Protein AF-0000000066112191 (afdb_homodimer)

Nearest PDB structures (foldseek):
  1ogc-assembly1_A  TM=9.457E-01  e=6.576E-18  Bacillus subtilis
  3e7n-assembly1_B  TM=9.451E-01  e=4.097E-17  Salmonella enterica subsp. enterica serovar Typhimurium
  3p12-assembly1_A  TM=9.280E-01  e=5.418E-14  Staphylococcus aureus subsp. aureus NCTC 8325
  2wcv-assembly1_B  TM=8.682E-01  e=1.649E-09  Escherichia coli
  2wcv-assembly1_A-2  TM=8.482E-01  e=1.760E-09  Escherichia coli

InterPro domains:
  IPR007721 D-ribose pyranase RbsD/L-fucose mutarotase FucU [PF05025] (1-134)
  IPR023064 D-ribose pyranase [MF_01661] (1-135)
  IPR023064 D-ribose pyranase [NF008761] (1-135)
  IPR023064 D-ribose pyranase [PTHR37831] (1-135)
  IPR023750 RbsD-like superfamily [G3DSA:3.40.1650.10] (8-132)
  IPR023750 RbsD-like superfamily [SSF102546] (1-135)

Structure (mmCIF, N/CA/C/O backbone):
data_AF-0000000066112191-model_v1
#
loop_
_entity.id
_entity.type
_entity.pdbx_description
1 polymer 'D-ribose pyranase'
#
loop_
_atom_site.group_PDB
_atom_site.id
_atom_site.type_symbol
_atom_site.label_atom_id
_atom_site.label_alt_id
_atom_site.label_comp_id
_atom_site.label_asym_id
_atom_site.label_entity_id
_atom_site.label_seq_id
_atom_site.pdbx_PDB_ins_code
_atom_site.Cartn_x
_atom_site.Cartn_y
_atom_site.Cartn_z
_atom_site.occupancy
_atom_site.B_iso_or_equiv
_atom_site.auth_seq_id
_atom_site.auth_comp_id
_atom_site.auth_asym_id
_atom_site.auth_atom_id
_atom_site.pdbx_PDB_model_num
ATOM 1 N N . MET A 1 1 ? -17.688 5.363 -1.268 1 89.44 1 MET A N 1
ATOM 2 C CA . MET A 1 1 ? -16.656 4.477 -0.739 1 89.44 1 MET A CA 1
ATOM 3 C C . MET A 1 1 ? -17.141 3.033 -0.693 1 89.44 1 MET A C 1
ATOM 5 O O . MET A 1 1 ? -18.312 2.779 -0.375 1 89.44 1 MET A O 1
ATOM 9 N N . LYS A 1 2 ? -16.25 2.201 -0.998 1 92.31 2 LYS A N 1
ATOM 10 C CA . LYS A 1 2 ? -16.562 0.778 -0.902 1 92.31 2 LYS A CA 1
ATOM 11 C C . LYS A 1 2 ? -16.859 0.376 0.541 1 92.31 2 LYS A C 1
ATOM 13 O O . LYS A 1 2 ? -16.141 0.79 1.462 1 92.31 2 LYS A O 1
ATOM 18 N N . LYS A 1 3 ? -17.844 -0.553 0.712 1 92.5 3 LYS A N 1
ATOM 19 C CA . LYS A 1 3 ? -18.234 -1.002 2.045 1 92.5 3 LYS A CA 1
ATOM 20 C C . LYS A 1 3 ? -17.438 -2.23 2.469 1 92.5 3 LYS A C 1
ATOM 22 O O . LYS A 1 3 ? -17.203 -2.447 3.66 1 92.5 3 LYS A O 1
ATOM 27 N N . VAL A 1 4 ? -17.125 -3.072 1.506 1 92.19 4 VAL A N 1
ATOM 28 C CA . VAL A 1 4 ? -16.453 -4.336 1.804 1 92.19 4 VAL A CA 1
ATOM 29 C C . VAL A 1 4 ? -15.539 -4.719 0.647 1 92.19 4 VAL A C 1
ATOM 31 O O . VAL A 1 4 ? -15.547 -4.07 -0.404 1 92.19 4 VAL A O 1
ATOM 34 N N . GLY A 1 5 ? -14.727 -5.766 0.878 1 96.38 5 GLY A N 1
ATOM 35 C CA . GLY A 1 5 ? -13.883 -6.289 -0.184 1 96.38 5 GLY A CA 1
ATOM 36 C C . GLY A 1 5 ? -12.539 -5.598 -0.272 1 96.38 5 GLY A C 1
ATOM 37 O O . GLY A 1 5 ? -11.922 -5.293 0.752 1 96.38 5 GLY A O 1
ATOM 38 N N . 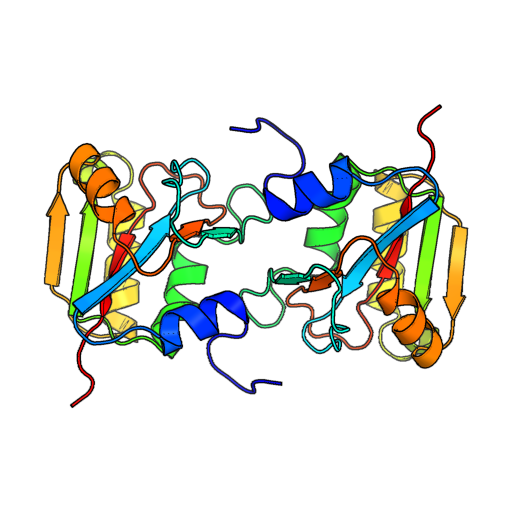ILE A 1 6 ? -12.102 -5.52 -1.48 1 98.31 6 ILE A N 1
ATOM 39 C CA . ILE A 1 6 ? -10.789 -4.918 -1.726 1 98.31 6 ILE A CA 1
ATOM 40 C C . ILE A 1 6 ? -10.906 -3.396 -1.698 1 98.31 6 ILE A C 1
ATOM 42 O O . ILE A 1 6 ? -11.531 -2.801 -2.578 1 98.31 6 ILE A O 1
ATOM 46 N N . LEU A 1 7 ? -10.219 -2.732 -0.76 1 98.25 7 LEU A N 1
ATOM 47 C CA . LEU A 1 7 ? -10.383 -1.302 -0.532 1 98.25 7 LEU A CA 1
ATOM 48 C C . LEU A 1 7 ? -9.359 -0.502 -1.328 1 98.25 7 LEU A C 1
ATOM 50 O O . LEU A 1 7 ? -9.555 0.689 -1.581 1 98.25 7 LEU A O 1
ATOM 54 N N . ASN A 1 8 ? -8.242 -1.144 -1.679 1 98.44 8 ASN A N 1
ATOM 55 C CA . ASN A 1 8 ? -7.277 -0.48 -2.545 1 98.44 8 ASN A CA 1
ATOM 56 C C . ASN A 1 8 ? -7.832 -0.268 -3.949 1 98.44 8 ASN A C 1
ATOM 58 O O . ASN A 1 8 ? -8.203 -1.229 -4.625 1 98.44 8 ASN A O 1
ATOM 62 N N . SER A 1 9 ? -7.871 0.955 -4.332 1 97.75 9 SER A N 1
ATOM 63 C CA . SER A 1 9 ? -8.57 1.285 -5.566 1 97.75 9 SER A CA 1
ATOM 64 C C . SER A 1 9 ? -7.887 0.666 -6.777 1 97.75 9 SER A C 1
ATOM 66 O O . SER A 1 9 ? -8.555 0.206 -7.707 1 97.75 9 SER A O 1
ATOM 68 N N . GLU A 1 10 ? -6.566 0.627 -6.828 1 98.19 10 GLU A N 1
ATOM 69 C CA . GLU A 1 10 ? -5.84 0.065 -7.961 1 98.19 10 GLU A CA 1
ATOM 70 C C . GLU A 1 10 ? -5.992 -1.453 -8.016 1 98.19 10 GLU A C 1
ATOM 72 O O . GLU A 1 10 ? -6.227 -2.02 -9.086 1 98.19 10 GLU A O 1
ATOM 77 N N . ILE A 1 11 ? -5.895 -2.082 -6.898 1 98.69 11 ILE A N 1
ATOM 78 C CA . ILE A 1 11 ? -6.031 -3.533 -6.836 1 98.69 11 ILE A CA 1
ATOM 79 C C . ILE A 1 11 ? -7.457 -3.934 -7.195 1 98.69 11 ILE A C 1
ATOM 81 O O . ILE A 1 11 ? -7.672 -4.898 -7.934 1 98.69 11 ILE A O 1
ATOM 85 N N . SER A 1 12 ? -8.414 -3.221 -6.656 1 98.5 12 SER A N 1
ATOM 86 C CA . SER A 1 12 ? -9.812 -3.477 -6.973 1 98.5 12 SER A CA 1
ATOM 87 C C . SER A 1 12 ? -10.055 -3.443 -8.477 1 98.5 12 SER A C 1
ATOM 89 O O . SER A 1 12 ? -10.766 -4.301 -9.016 1 98.5 12 SER A O 1
ATOM 91 N N . LYS A 1 13 ? -9.484 -2.447 -9.141 1 98.25 13 LYS A N 1
ATOM 92 C CA . LYS A 1 13 ? -9.641 -2.311 -10.586 1 98.25 13 LYS A CA 1
ATOM 93 C C . LYS A 1 13 ? -9.008 -3.49 -11.32 1 98.25 13 LYS A C 1
ATOM 95 O O . LYS A 1 13 ? -9.609 -4.043 -12.25 1 98.25 13 LYS A O 1
ATOM 100 N N . ILE A 1 14 ? -7.777 -3.891 -10.93 1 98.56 14 ILE A N 1
ATOM 101 C CA . ILE A 1 14 ? -7.098 -5.016 -11.562 1 98.56 14 ILE A CA 1
ATOM 102 C C . ILE A 1 14 ? -7.957 -6.273 -11.445 1 98.56 14 ILE A C 1
ATOM 104 O O . ILE A 1 14 ? -8.188 -6.965 -12.445 1 98.56 14 ILE A O 1
ATOM 108 N N . VAL A 1 15 ? -8.453 -6.516 -10.234 1 98.5 15 VAL A N 1
ATOM 109 C CA . VAL A 1 15 ? -9.227 -7.723 -9.969 1 98.5 15 VAL A CA 1
ATOM 110 C C . VAL A 1 15 ? -10.523 -7.684 -10.773 1 98.5 15 VAL A C 1
ATOM 112 O O . VAL A 1 15 ? -10.938 -8.695 -11.344 1 98.5 15 VAL A O 1
ATOM 115 N N . ALA A 1 16 ? -11.141 -6.496 -10.82 1 97.62 16 ALA A N 1
ATOM 116 C CA . ALA A 1 16 ? -12.375 -6.328 -11.578 1 97.62 16 ALA A CA 1
ATOM 117 C C . ALA A 1 16 ? -12.148 -6.598 -13.07 1 97.62 16 ALA A C 1
ATOM 119 O O . ALA A 1 16 ? -13.055 -7.055 -13.766 1 97.62 16 ALA A O 1
ATOM 120 N N . ASP A 1 17 ? -11 -6.352 -13.562 1 97.75 17 ASP A N 1
ATOM 121 C CA . ASP A 1 17 ? -10.672 -6.5 -14.977 1 97.75 17 ASP A CA 1
ATOM 122 C C . ASP A 1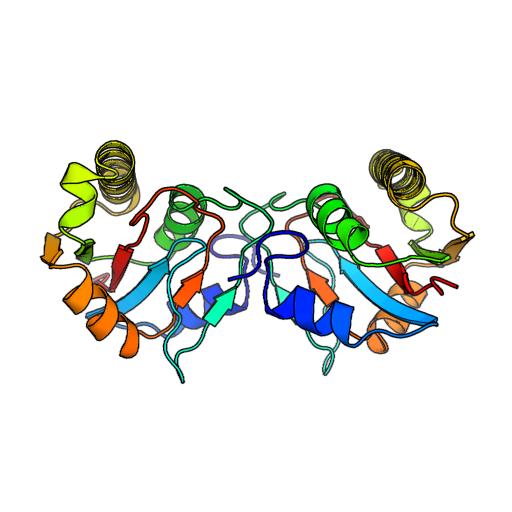 17 ? -10.289 -7.941 -15.297 1 97.75 17 ASP A C 1
ATOM 124 O O . ASP A 1 17 ? -10.125 -8.297 -16.469 1 97.75 17 ASP A O 1
ATOM 128 N N . MET A 1 18 ? -10.031 -8.727 -14.32 1 97.75 18 MET A N 1
ATOM 129 C CA . MET A 1 18 ? -9.609 -10.109 -14.547 1 97.75 18 MET A CA 1
ATOM 130 C C . MET A 1 18 ? -10.789 -10.977 -14.977 1 97.75 18 MET A C 1
ATOM 132 O O . MET A 1 18 ? -11.883 -10.859 -14.414 1 97.75 18 MET A O 1
ATOM 136 N N . GLY A 1 19 ? -10.508 -11.734 -15.953 1 96.81 19 GLY A N 1
ATOM 137 C CA . GLY A 1 19 ? -11.398 -12.828 -16.328 1 96.81 19 GLY A CA 1
ATOM 138 C C . GLY A 1 19 ? -10.789 -14.195 -16.094 1 96.81 19 GLY A C 1
ATOM 139 O O . GLY A 1 19 ? -9.695 -14.305 -15.531 1 96.81 19 GLY A O 1
ATOM 140 N N . HIS A 1 20 ? -11.516 -15.18 -16.562 1 97.69 20 HIS A N 1
ATOM 141 C CA . HIS A 1 20 ? -11.047 -16.562 -16.453 1 97.69 20 HIS A CA 1
ATOM 142 C C . HIS A 1 20 ? -9.68 -16.734 -17.094 1 97.69 20 HIS A C 1
ATOM 144 O O . HIS A 1 20 ? -9.453 -16.266 -18.219 1 97.69 20 HIS A O 1
ATOM 150 N N . MET A 1 21 ? -8.75 -17.172 -16.344 1 98 21 MET A N 1
ATOM 151 C CA . MET A 1 21 ? -7.406 -17.562 -16.781 1 98 21 MET A CA 1
ATOM 152 C C . MET A 1 21 ? -6.465 -16.359 -16.766 1 98 21 MET A C 1
ATOM 154 O O . MET A 1 21 ? -5.258 -16.516 -16.953 1 98 21 MET A O 1
ATOM 158 N N . ASP A 1 22 ? -7.004 -15.133 -16.562 1 98.56 22 ASP A N 1
ATOM 159 C CA . ASP A 1 22 ? -6.094 -14.023 -16.328 1 98.56 22 ASP A CA 1
ATOM 160 C C . ASP A 1 22 ? -5.262 -14.242 -15.062 1 98.56 22 ASP A C 1
ATOM 162 O O . ASP A 1 22 ? -5.637 -15.039 -14.203 1 98.56 22 ASP A O 1
ATOM 166 N N . THR A 1 23 ? -4.105 -13.539 -15 1 98.88 23 THR A N 1
ATOM 167 C CA . THR A 1 23 ? -3.189 -13.812 -13.898 1 98.88 23 THR A CA 1
ATOM 168 C C . THR A 1 23 ? -2.795 -12.523 -13.188 1 98.88 23 THR A C 1
ATOM 170 O O . THR A 1 23 ? -2.783 -11.453 -13.797 1 98.88 23 THR A O 1
ATOM 173 N N . LEU A 1 24 ? -2.555 -12.633 -11.922 1 98.94 24 LEU A N 1
ATOM 174 C CA . LEU A 1 24 ? -2.105 -11.57 -11.031 1 98.94 24 LEU A CA 1
ATOM 175 C C . LEU A 1 24 ? -0.937 -12.039 -10.172 1 98.94 24 LEU A C 1
ATOM 177 O O . LEU A 1 24 ? -1.023 -13.078 -9.516 1 98.94 24 LEU A O 1
ATOM 181 N N . ALA A 1 25 ? 0.117 -11.32 -10.156 1 98.94 25 ALA A N 1
ATOM 182 C CA . ALA A 1 25 ? 1.275 -11.695 -9.352 1 98.94 25 ALA A CA 1
ATOM 183 C C . ALA A 1 25 ? 1.328 -10.891 -8.055 1 98.94 25 ALA A C 1
ATOM 185 O O . ALA A 1 25 ? 1.098 -9.68 -8.062 1 98.94 25 ALA A O 1
ATOM 186 N N . VAL A 1 26 ? 1.546 -11.547 -6.949 1 98.94 26 VAL A N 1
ATOM 187 C CA . VAL A 1 26 ? 1.871 -10.953 -5.656 1 98.94 26 VAL A CA 1
ATOM 188 C C . VAL A 1 26 ? 3.299 -11.32 -5.262 1 98.94 26 VAL A C 1
ATOM 190 O O . VAL A 1 26 ? 3.629 -12.5 -5.145 1 98.94 26 VAL A O 1
ATOM 193 N N . VAL A 1 27 ? 4.086 -10.281 -5.047 1 98.88 27 VAL A N 1
ATOM 194 C CA . VAL A 1 27 ? 5.512 -10.602 -4.988 1 98.88 27 VAL A CA 1
ATOM 195 C C . VAL A 1 27 ? 6.141 -9.914 -3.779 1 98.88 27 VAL A C 1
ATOM 197 O O . VAL A 1 27 ? 5.57 -8.977 -3.221 1 98.88 27 VAL A O 1
ATOM 200 N N . ASP A 1 28 ? 7.293 -10.422 -3.455 1 98.44 28 ASP A N 1
ATOM 201 C CA . ASP A 1 28 ? 8.016 -9.906 -2.297 1 98.44 28 ASP A CA 1
ATOM 202 C C . ASP A 1 28 ? 8.727 -8.602 -2.631 1 98.44 28 ASP A C 1
ATOM 204 O O . ASP A 1 28 ? 8.672 -8.133 -3.77 1 98.44 28 ASP A O 1
ATOM 208 N N . LEU A 1 29 ? 9.336 -8.062 -1.65 1 97.88 29 LEU A N 1
ATOM 209 C CA . LEU A 1 29 ? 9.945 -6.742 -1.666 1 97.88 29 LEU A CA 1
ATOM 210 C C . LEU A 1 29 ? 11.031 -6.656 -2.732 1 97.88 29 LEU A C 1
ATOM 212 O O . LEU A 1 29 ? 11.211 -5.609 -3.359 1 97.88 29 LEU A O 1
ATOM 216 N N . GLY A 1 30 ? 11.695 -7.688 -3.01 1 97.19 30 GLY A N 1
ATOM 217 C CA . GLY A 1 30 ? 12.875 -7.652 -3.855 1 97.19 30 GLY A CA 1
ATOM 218 C C . GLY A 1 30 ? 12.609 -8.141 -5.27 1 97.19 30 GLY A C 1
ATOM 219 O O . GLY A 1 30 ? 13.516 -8.156 -6.105 1 97.19 30 GLY A O 1
ATOM 220 N N . PHE A 1 31 ? 11.453 -8.516 -5.609 1 98.38 31 PHE A N 1
ATOM 221 C CA . PHE A 1 31 ? 11.141 -9.102 -6.91 1 98.38 31 PHE A CA 1
ATOM 222 C C . PHE A 1 31 ? 11.289 -8.062 -8.016 1 98.38 31 PHE A C 1
ATOM 224 O O . PHE A 1 31 ? 10.781 -6.949 -7.902 1 98.38 31 PHE A O 1
ATOM 231 N N . PRO A 1 32 ? 11.977 -8.398 -9.078 1 97.88 32 PRO A N 1
ATOM 232 C CA . PRO A 1 32 ? 12.07 -7.461 -10.203 1 97.88 32 PRO A CA 1
ATOM 233 C C . PRO A 1 32 ? 10.734 -7.277 -10.93 1 97.88 32 PRO A C 1
ATOM 235 O O . PRO A 1 32 ? 10.102 -8.258 -11.32 1 97.88 32 PRO A O 1
ATOM 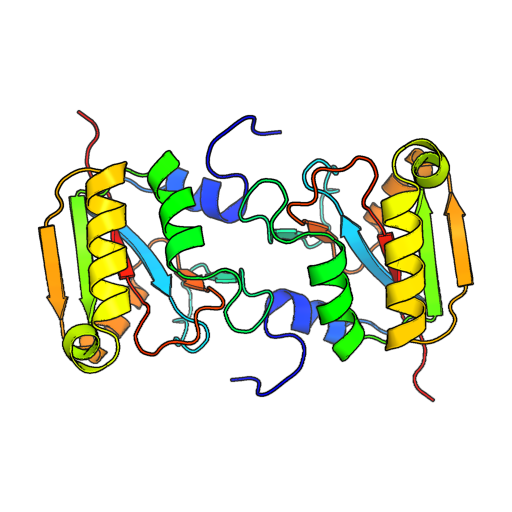238 N N . ILE A 1 33 ? 10.336 -6.059 -11.133 1 98.31 33 ILE A N 1
ATOM 239 C CA . ILE A 1 33 ? 9.086 -5.754 -11.82 1 98.31 33 ILE A CA 1
ATOM 240 C C . ILE A 1 33 ? 9.352 -5.578 -13.312 1 98.31 33 ILE A C 1
ATOM 242 O O . ILE A 1 33 ? 10.117 -4.699 -13.719 1 98.31 33 ILE A O 1
ATOM 246 N N . PRO A 1 34 ? 8.711 -6.398 -14.07 1 97.94 34 PRO A N 1
ATOM 247 C CA . PRO A 1 34 ? 8.93 -6.258 -15.508 1 97.94 34 PRO A CA 1
ATOM 248 C C . PRO A 1 34 ? 8.422 -4.922 -16.047 1 97.94 34 PRO A C 1
ATOM 250 O O . PRO A 1 34 ? 7.449 -4.367 -15.531 1 97.94 34 PRO A O 1
ATOM 253 N N . GLN A 1 35 ? 9.031 -4.48 -17.141 1 96.62 35 GLN A N 1
ATOM 254 C CA . GLN A 1 35 ? 8.609 -3.244 -17.781 1 96.62 35 GLN A CA 1
ATOM 255 C C . GLN A 1 35 ? 7.227 -3.4 -18.422 1 96.62 35 GLN A C 1
ATOM 257 O O . GLN A 1 35 ? 6.934 -4.43 -19.031 1 96.62 35 GLN A O 1
ATOM 262 N N . GLY A 1 36 ? 6.449 -2.424 -18.25 1 96.75 36 GLY A N 1
ATOM 263 C CA . GLY A 1 36 ? 5.184 -2.385 -18.969 1 96.75 36 GLY A CA 1
ATOM 264 C C . GLY A 1 36 ? 4.039 -3.01 -18.188 1 96.75 36 GLY A C 1
ATOM 265 O O . GLY A 1 36 ? 2.873 -2.848 -18.562 1 96.75 36 GLY A O 1
ATOM 266 N N . VAL A 1 37 ? 4.367 -3.748 -17.172 1 97.56 37 VAL A N 1
ATOM 267 C CA . VAL A 1 37 ? 3.324 -4.375 -16.359 1 97.56 37 VAL A CA 1
ATOM 268 C C . VAL A 1 37 ? 2.861 -3.414 -15.273 1 97.56 37 VAL A C 1
ATOM 270 O O . VAL A 1 37 ? 3.682 -2.754 -14.633 1 97.56 37 VAL A O 1
ATOM 273 N N . LYS A 1 38 ? 1.547 -3.336 -15.125 1 97.94 38 LYS A N 1
ATOM 274 C CA . LYS A 1 38 ? 1.002 -2.48 -14.07 1 97.94 38 LYS A CA 1
ATOM 275 C C . LYS A 1 38 ? 1.479 -2.93 -12.695 1 97.94 38 LYS A C 1
ATOM 277 O O . LYS A 1 38 ? 1.314 -4.094 -12.328 1 97.94 38 LYS A O 1
ATOM 282 N N . LYS A 1 39 ? 2.043 -2.023 -11.984 1 98.69 39 LYS A N 1
ATOM 283 C CA . LYS A 1 39 ? 2.543 -2.303 -10.641 1 98.69 39 LYS A CA 1
ATOM 284 C C . LYS A 1 39 ? 1.725 -1.565 -9.586 1 98.69 39 LYS A C 1
ATOM 286 O O . LYS A 1 39 ? 1.468 -0.366 -9.711 1 98.69 39 LYS A O 1
ATOM 291 N N . VAL A 1 40 ? 1.247 -2.244 -8.633 1 98.81 40 VAL A N 1
ATOM 292 C CA . VAL A 1 40 ? 0.76 -1.653 -7.391 1 98.81 40 VAL A CA 1
ATOM 293 C C . VAL A 1 40 ? 1.791 -1.854 -6.285 1 98.81 40 VAL A C 1
ATOM 295 O O . VAL A 1 40 ? 2.027 -2.982 -5.844 1 98.81 40 VAL A O 1
ATOM 298 N N . ASP A 1 41 ? 2.432 -0.809 -5.871 1 98.75 41 ASP A N 1
ATOM 299 C CA . ASP A 1 41 ? 3.453 -0.862 -4.832 1 98.75 41 ASP A CA 1
ATOM 300 C C . ASP A 1 41 ? 2.844 -0.633 -3.451 1 98.75 41 ASP A C 1
ATOM 302 O O . ASP A 1 41 ? 2.504 0.498 -3.096 1 98.75 41 ASP A O 1
ATOM 306 N N . LEU A 1 42 ? 2.773 -1.698 -2.592 1 98.81 42 LEU A N 1
ATOM 307 C CA . LEU A 1 42 ? 2.109 -1.613 -1.296 1 98.81 42 LEU A CA 1
ATOM 308 C C . LEU A 1 42 ? 3.133 -1.508 -0.169 1 98.81 42 LEU A C 1
ATOM 310 O O . LEU A 1 42 ? 2.762 -1.376 1 1 98.81 42 LEU A O 1
ATOM 314 N N . VAL A 1 43 ? 4.332 -1.504 -0.491 1 98.44 43 VAL A N 1
ATOM 315 C CA . VAL A 1 43 ? 5.367 -1.632 0.532 1 98.44 43 VAL A CA 1
ATOM 316 C C . VAL A 1 43 ? 5.309 -0.434 1.477 1 98.44 43 VAL A C 1
ATOM 318 O O . VAL A 1 43 ? 5.367 0.716 1.034 1 98.44 43 VAL A O 1
ATOM 321 N N . VAL A 1 44 ? 5.105 -0.752 2.756 1 98 44 VAL A N 1
ATOM 322 C CA . VAL A 1 44 ? 5.238 0.256 3.803 1 98 44 VAL A CA 1
ATOM 323 C C . VAL A 1 44 ? 6.633 0.18 4.418 1 98 44 VAL A C 1
ATOM 325 O O . VAL A 1 44 ? 7.336 1.19 4.508 1 98 44 VAL A O 1
ATOM 328 N N . ASP A 1 45 ? 6.98 -0.957 4.812 1 97.44 45 ASP A N 1
ATOM 329 C CA . ASP A 1 45 ? 8.297 -1.295 5.348 1 97.44 45 ASP A CA 1
ATOM 330 C C . ASP A 1 45 ? 8.602 -2.779 5.16 1 97.44 45 ASP A C 1
ATOM 332 O O . ASP A 1 45 ? 7.793 -3.518 4.594 1 97.44 45 ASP A O 1
ATOM 336 N N . ARG A 1 46 ? 9.859 -3.158 5.625 1 97.19 46 ARG A N 1
ATOM 337 C CA . ARG A 1 46 ? 10.188 -4.582 5.59 1 97.19 46 ARG A CA 1
ATOM 338 C C . ARG A 1 46 ? 9.141 -5.402 6.34 1 97.19 46 ARG A C 1
ATOM 340 O O . ARG A 1 46 ? 8.805 -5.09 7.48 1 97.19 46 ARG A O 1
ATOM 347 N N . GLY A 1 47 ? 8.555 -6.328 5.586 1 97.5 47 GLY A N 1
ATOM 348 C CA . GLY A 1 47 ? 7.59 -7.234 6.188 1 97.5 47 GLY A CA 1
ATOM 349 C C . GLY A 1 47 ? 6.172 -6.699 6.168 1 97.5 47 GLY A C 1
ATOM 350 O O . GLY A 1 47 ? 5.23 -7.398 6.551 1 97.5 47 GLY A O 1
ATOM 351 N N . LYS A 1 48 ? 5.992 -5.438 5.582 1 98.06 48 LYS A N 1
ATOM 352 C CA . LYS A 1 48 ? 4.688 -4.797 5.711 1 98.06 48 LYS A CA 1
ATOM 353 C C . LYS A 1 48 ? 4.266 -4.141 4.402 1 98.06 48 LYS A C 1
ATOM 355 O O . LYS A 1 48 ? 4.934 -3.225 3.916 1 98.06 48 LYS A O 1
ATOM 360 N N . PRO A 1 49 ? 3.043 -4.574 4.031 1 98.56 49 PRO A N 1
ATOM 361 C CA . PRO A 1 49 ? 2.266 -5.766 4.375 1 98.56 49 PRO A CA 1
ATOM 362 C C . PRO A 1 49 ? 2.961 -7.062 3.957 1 98.56 49 PRO A C 1
ATOM 364 O O . PRO A 1 49 ? 3.814 -7.051 3.066 1 98.56 49 PRO A O 1
ATOM 367 N N . GLY A 1 50 ? 2.662 -8.047 4.594 1 98.25 50 GLY A N 1
ATOM 368 C CA . GLY A 1 50 ? 3.176 -9.352 4.207 1 98.25 50 GLY A CA 1
ATOM 369 C C . GLY A 1 50 ? 2.379 -10 3.088 1 98.25 50 GLY A C 1
ATOM 370 O O . GLY A 1 50 ? 1.335 -9.484 2.682 1 98.25 50 GLY A O 1
ATOM 371 N N . LEU A 1 51 ? 2.885 -11.094 2.613 1 98.75 51 LEU A N 1
ATOM 372 C CA . LEU A 1 51 ? 2.256 -11.812 1.51 1 98.75 51 LEU A CA 1
ATOM 373 C C . LEU A 1 51 ? 0.854 -12.273 1.892 1 98.75 51 LEU A C 1
ATOM 375 O O . LEU A 1 51 ? -0.102 -12.055 1.146 1 98.75 51 LEU A O 1
ATOM 379 N N . MET A 1 52 ? 0.7 -12.867 3.094 1 98.75 52 MET A N 1
ATOM 380 C CA . MET A 1 52 ? -0.563 -13.469 3.504 1 98.75 52 MET A CA 1
ATOM 381 C C . MET A 1 52 ? -1.652 -12.414 3.654 1 98.75 52 MET A C 1
ATOM 383 O O . MET A 1 52 ? -2.807 -12.648 3.295 1 98.75 52 MET A O 1
ATOM 387 N N . GLU A 1 53 ? -1.239 -11.266 4.18 1 98.25 53 GLU A N 1
ATOM 388 C CA . GLU A 1 53 ? -2.203 -10.18 4.348 1 98.25 53 GLU A CA 1
ATOM 389 C C . GLU A 1 53 ? -2.807 -9.766 3.01 1 98.25 53 GLU A C 1
ATOM 391 O O . GLU A 1 53 ? -4.02 -9.57 2.902 1 98.25 53 GLU A O 1
ATOM 396 N N . VAL A 1 54 ? -1.998 -9.664 2.016 1 98.81 54 VAL A N 1
ATOM 397 C CA . VAL A 1 54 ? -2.436 -9.211 0.699 1 98.81 54 VAL A CA 1
ATOM 398 C C . VAL A 1 54 ? -3.254 -10.305 0.023 1 98.81 54 VAL A C 1
ATOM 400 O O . VAL A 1 54 ? -4.289 -10.031 -0.585 1 98.81 54 VAL A O 1
ATOM 403 N N . ILE A 1 55 ? -2.84 -11.578 0.165 1 98.88 55 ILE A N 1
ATOM 404 C CA . ILE A 1 55 ? -3.574 -12.688 -0.423 1 98.88 55 ILE A CA 1
ATOM 405 C C . ILE A 1 55 ? -4.973 -12.766 0.186 1 98.88 55 ILE A C 1
ATOM 407 O O . ILE A 1 55 ? -5.957 -12.977 -0.526 1 98.88 55 ILE A O 1
ATOM 411 N N . GLU A 1 56 ? -5.035 -12.594 1.448 1 98.69 56 GLU A N 1
ATOM 412 C CA . GLU A 1 56 ? -6.324 -12.633 2.133 1 98.69 56 GLU A CA 1
ATOM 413 C C . GLU A 1 56 ? -7.293 -11.617 1.546 1 98.69 56 GLU A C 1
ATOM 415 O O . GLU A 1 56 ? -8.461 -11.93 1.293 1 98.69 56 GLU A O 1
ATOM 420 N N . ILE A 1 57 ? -6.82 -10.445 1.342 1 98.25 57 ILE A N 1
ATOM 421 C CA . ILE A 1 57 ? -7.668 -9.375 0.824 1 98.25 57 ILE A CA 1
ATOM 422 C C . ILE A 1 57 ? -8.117 -9.711 -0.596 1 98.25 57 ILE A C 1
ATOM 424 O O . ILE A 1 57 ? -9.273 -9.492 -0.958 1 98.25 57 ILE A O 1
ATOM 428 N N . LEU A 1 58 ? -7.23 -10.227 -1.394 1 98.81 58 LEU A N 1
ATOM 429 C CA . LEU A 1 58 ? -7.551 -10.57 -2.775 1 98.81 58 LEU A CA 1
ATOM 430 C C . LEU A 1 58 ? -8.633 -11.648 -2.832 1 98.81 58 LEU A C 1
ATOM 432 O O . LEU A 1 58 ? -9.555 -11.562 -3.648 1 98.81 58 LEU A O 1
ATOM 436 N N . LEU A 1 59 ? -8.531 -12.617 -1.946 1 98.56 59 LEU A N 1
ATOM 437 C CA . LEU A 1 59 ? -9.414 -13.781 -1.987 1 98.56 59 LEU A CA 1
ATOM 438 C C . LEU A 1 59 ? -10.82 -13.414 -1.518 1 98.56 59 LEU A C 1
ATOM 440 O O . LEU A 1 59 ? -11.75 -14.203 -1.677 1 98.56 59 LEU A O 1
ATOM 444 N N . ARG A 1 60 ? -10.984 -12.266 -0.986 1 97.75 60 ARG A N 1
ATOM 445 C CA . ARG A 1 60 ? -12.32 -11.789 -0.648 1 97.75 60 ARG A CA 1
ATOM 446 C C . ARG A 1 60 ? -13.172 -11.609 -1.902 1 97.75 60 ARG A C 1
ATOM 448 O O . ARG A 1 60 ? -14.398 -11.703 -1.845 1 97.75 60 ARG A O 1
ATOM 455 N N . GLU A 1 61 ? -12.469 -11.312 -3.047 1 97.94 61 GLU A N 1
ATOM 456 C CA . GLU A 1 61 ? -13.25 -10.969 -4.234 1 97.94 61 GLU A CA 1
ATOM 457 C C . GLU A 1 61 ? -12.789 -11.773 -5.445 1 97.94 61 GLU A C 1
ATOM 459 O O . GLU A 1 61 ? -13.492 -11.844 -6.457 1 97.94 61 GLU A O 1
ATOM 464 N N . LEU A 1 62 ? -11.664 -12.398 -5.402 1 98.44 62 LEU A N 1
ATOM 465 C CA . LEU A 1 62 ? -11.094 -13.078 -6.562 1 98.44 62 LEU A CA 1
ATOM 466 C C . LEU A 1 62 ? -11.219 -14.594 -6.422 1 98.44 62 LEU A C 1
ATOM 468 O O . LEU A 1 62 ? -10.711 -15.172 -5.461 1 98.44 62 LEU A O 1
ATOM 472 N N . LYS A 1 63 ? -11.875 -15.227 -7.348 1 98.38 63 LYS A N 1
ATOM 473 C CA . LYS A 1 63 ? -11.859 -16.688 -7.438 1 98.38 63 LYS A CA 1
ATOM 474 C C . LYS A 1 63 ? -10.586 -17.172 -8.125 1 98.38 63 LYS A C 1
ATOM 476 O O . LYS A 1 63 ? -10.266 -16.734 -9.227 1 98.38 63 LYS A O 1
ATOM 481 N N . VAL A 1 64 ? -9.914 -18.125 -7.5 1 98.69 64 VAL A N 1
ATOM 482 C CA . VAL A 1 64 ? -8.648 -18.641 -8.008 1 98.69 64 VAL A CA 1
ATOM 483 C C . VAL A 1 64 ? -8.789 -20.125 -8.344 1 98.69 64 VAL A C 1
ATOM 485 O O . VAL A 1 64 ? -9.336 -20.891 -7.555 1 98.69 64 VAL A O 1
ATOM 488 N N . GLU A 1 65 ? -8.352 -20.484 -9.469 1 98.56 65 GLU A N 1
ATOM 489 C CA . GLU A 1 65 ? -8.43 -21.906 -9.828 1 98.56 65 GLU A CA 1
ATOM 490 C C . GLU A 1 65 ? -7.059 -22.562 -9.758 1 98.56 65 GLU A C 1
ATOM 492 O O . GLU A 1 65 ? -6.957 -23.781 -9.594 1 98.56 65 GLU A O 1
ATOM 497 N N . ARG A 1 66 ? -6.02 -21.781 -9.914 1 98.81 66 ARG A N 1
ATOM 498 C CA . ARG A 1 66 ? -4.645 -22.266 -9.93 1 98.81 66 ARG A CA 1
ATOM 499 C C . ARG A 1 66 ? -3.691 -21.219 -9.352 1 98.81 66 ARG A C 1
ATOM 501 O O . ARG A 1 66 ? -3.93 -20.016 -9.477 1 98.81 66 ARG A O 1
ATOM 508 N N . ILE A 1 67 ? -2.695 -21.75 -8.742 1 98.88 67 ILE A N 1
ATOM 509 C CA . ILE A 1 67 ? -1.615 -20.844 -8.352 1 98.88 67 ILE A CA 1
ATOM 510 C C . ILE A 1 67 ? -0.284 -21.391 -8.875 1 98.88 67 ILE A C 1
ATOM 512 O O . ILE A 1 67 ? -0.115 -22.594 -9.039 1 98.88 67 ILE A O 1
ATOM 516 N N . ILE A 1 68 ? 0.599 -20.484 -9.133 1 98.94 68 ILE A N 1
ATOM 517 C CA . ILE A 1 68 ? 1.934 -20.828 -9.617 1 98.94 68 ILE A CA 1
ATOM 518 C C . ILE A 1 68 ? 2.982 -20.328 -8.625 1 98.94 68 ILE A C 1
ATOM 520 O O . ILE A 1 68 ? 2.967 -19.156 -8.227 1 98.94 68 ILE A O 1
ATOM 524 N N . LEU A 1 69 ? 3.855 -21.25 -8.25 1 98.81 69 LEU A N 1
ATOM 525 C CA . LEU A 1 69 ? 4.906 -20.969 -7.281 1 98.81 69 LEU A CA 1
ATOM 526 C C . LEU A 1 69 ? 6.277 -21.328 -7.844 1 98.81 69 LEU A C 1
ATOM 528 O O . LEU A 1 69 ? 6.387 -22.188 -8.719 1 98.81 69 LEU A O 1
ATOM 532 N N . ALA A 1 70 ? 7.25 -20.641 -7.316 1 98.56 70 ALA A N 1
ATOM 533 C CA . ALA A 1 70 ? 8.617 -21.047 -7.633 1 98.56 70 ALA A CA 1
ATOM 534 C C . ALA A 1 70 ? 9 -22.312 -6.867 1 98.56 70 ALA A C 1
ATOM 536 O O . ALA A 1 70 ? 8.711 -22.438 -5.672 1 98.56 70 ALA A O 1
ATOM 537 N N . LYS A 1 71 ? 9.711 -23.219 -7.496 1 97.81 71 LYS A N 1
ATOM 538 C CA . LYS A 1 71 ? 10.141 -24.469 -6.871 1 97.81 71 LYS A CA 1
ATOM 539 C C . LYS A 1 71 ? 11.062 -24.203 -5.68 1 97.81 71 LYS A C 1
ATOM 541 O O . LYS A 1 71 ? 11.062 -24.953 -4.707 1 97.81 71 LYS A O 1
ATOM 546 N N . GLU A 1 72 ? 11.727 -23.125 -5.746 1 98.06 72 GLU A N 1
ATOM 547 C CA . GLU A 1 72 ? 12.711 -22.766 -4.738 1 98.06 72 GLU A CA 1
ATOM 548 C C . GLU A 1 72 ? 12.047 -22.484 -3.391 1 98.06 72 GLU A C 1
ATOM 550 O O . GLU A 1 72 ? 12.711 -22.516 -2.35 1 98.06 72 GLU A O 1
ATOM 555 N N . MET A 1 73 ? 10.719 -22.25 -3.359 1 96.81 73 MET A N 1
ATOM 556 C CA . MET A 1 73 ? 10 -22.031 -2.107 1 96.81 73 MET A CA 1
ATOM 557 C C . MET A 1 73 ? 10.086 -23.266 -1.208 1 96.81 73 MET A C 1
ATOM 559 O O . MET A 1 73 ? 10.07 -23.141 0.018 1 96.81 73 MET A O 1
ATOM 563 N N . ASP A 1 74 ? 10.164 -24.406 -1.799 1 96.62 74 ASP A N 1
ATOM 564 C CA . ASP A 1 74 ? 10.211 -25.656 -1.043 1 96.62 74 ASP A CA 1
ATOM 565 C C . ASP A 1 74 ? 11.469 -25.719 -0.179 1 96.62 74 ASP A C 1
ATOM 567 O O . ASP A 1 74 ? 11.445 -26.266 0.925 1 96.62 74 ASP A O 1
ATOM 571 N N . GLU A 1 75 ? 12.453 -25.078 -0.634 1 96 75 GLU A N 1
ATOM 572 C CA . GLU A 1 75 ? 13.727 -25.156 0.073 1 96 75 GLU A CA 1
ATOM 573 C C . GLU A 1 75 ? 13.961 -23.891 0.901 1 96 75 GLU A C 1
ATOM 575 O O . GLU A 1 75 ? 14.5 -23.969 2.01 1 96 75 GLU A O 1
ATOM 580 N N . LYS A 1 76 ? 13.5 -22.844 0.39 1 96.94 76 LYS A N 1
ATOM 581 C CA . LYS A 1 76 ? 13.93 -21.578 0.966 1 96.94 76 LYS A CA 1
ATOM 582 C C . LYS A 1 76 ? 12.836 -20.969 1.844 1 96.94 76 LYS A C 1
ATOM 584 O O . LYS A 1 76 ? 13.117 -20.172 2.74 1 96.94 76 LYS A O 1
ATOM 589 N N . SER A 1 77 ? 11.602 -21.312 1.612 1 97.75 77 SER A N 1
ATOM 590 C CA . SER A 1 77 ? 10.492 -20.688 2.32 1 97.75 77 SER A CA 1
ATOM 591 C C . SER A 1 77 ? 9.305 -21.641 2.439 1 97.75 77 SER A C 1
ATOM 593 O O . SER A 1 77 ? 8.164 -21.266 2.156 1 97.75 77 SER A O 1
ATOM 595 N N . ILE A 1 78 ? 9.586 -22.828 2.914 1 97.81 78 ILE A N 1
ATOM 596 C CA . ILE A 1 78 ? 8.594 -23.906 2.965 1 97.81 78 ILE A CA 1
ATOM 597 C C . ILE A 1 78 ? 7.441 -23.484 3.885 1 97.81 78 ILE A C 1
ATOM 599 O O . ILE A 1 78 ? 6.281 -23.812 3.617 1 97.81 78 ILE A O 1
ATOM 603 N N . GLN A 1 79 ? 7.746 -22.812 4.961 1 98.06 79 GLN A N 1
ATOM 604 C CA . GLN A 1 79 ? 6.703 -22.391 5.887 1 98.06 79 GLN A CA 1
ATOM 605 C C . GLN A 1 79 ? 5.758 -21.391 5.219 1 98.06 79 GLN A C 1
ATOM 607 O O . GLN A 1 79 ? 4.539 -21.484 5.383 1 98.06 79 GLN A O 1
ATOM 612 N N . THR A 1 80 ? 6.316 -20.453 4.523 1 98.5 80 THR A N 1
ATOM 613 C CA . THR A 1 80 ? 5.508 -19.5 3.775 1 98.5 80 THR A CA 1
ATOM 614 C C . THR A 1 80 ? 4.602 -20.219 2.781 1 98.5 80 THR A C 1
ATOM 616 O O . THR A 1 80 ? 3.414 -19.906 2.676 1 98.5 80 THR A O 1
ATOM 619 N N . LYS A 1 81 ? 5.164 -21.156 2.072 1 98.62 81 LYS A N 1
ATOM 620 C CA . LYS A 1 81 ? 4.395 -21.938 1.107 1 98.62 81 LYS A CA 1
ATOM 621 C C . LYS A 1 81 ? 3.215 -22.641 1.78 1 98.62 81 LYS A C 1
ATOM 623 O O . LYS A 1 81 ? 2.084 -22.562 1.294 1 98.62 81 LYS A O 1
ATOM 628 N N . GLN A 1 82 ? 3.486 -23.281 2.861 1 98.44 82 GLN A N 1
ATOM 629 C CA . GLN A 1 82 ? 2.455 -24.031 3.568 1 98.44 82 GLN A CA 1
ATOM 630 C C . GLN A 1 82 ? 1.35 -23.094 4.07 1 98.44 82 GLN A C 1
ATOM 632 O O . GLN A 1 82 ? 0.165 -23.422 3.959 1 98.44 82 GLN A O 1
ATOM 637 N N . GLU A 1 83 ? 1.723 -21.984 4.617 1 98.69 83 GLU A N 1
ATOM 638 C CA . GLU A 1 83 ? 0.746 -21 5.086 1 98.69 83 GLU A CA 1
ATOM 639 C C . GLU A 1 83 ? -0.112 -20.484 3.934 1 98.69 83 GLU A C 1
ATOM 641 O O . GLU A 1 83 ? -1.322 -20.297 4.086 1 98.69 83 GLU A O 1
ATOM 646 N N . LEU A 1 84 ? 0.548 -20.25 2.857 1 98.81 84 LEU A N 1
ATOM 647 C CA . LEU A 1 84 ? -0.147 -19.766 1.67 1 98.81 84 LEU A CA 1
ATOM 648 C C . LEU A 1 84 ? -1.186 -20.781 1.197 1 98.81 84 LEU A C 1
ATOM 650 O O . LEU A 1 84 ? -2.338 -20.422 0.943 1 98.81 84 LEU A O 1
ATOM 654 N N . LEU A 1 85 ? -0.775 -22.016 1.099 1 98.75 85 LEU A N 1
ATOM 655 C CA . LEU A 1 85 ? -1.673 -23.078 0.644 1 98.75 85 LEU A CA 1
ATOM 656 C C . LEU A 1 85 ? -2.859 -23.219 1.59 1 98.75 85 LEU A C 1
ATOM 658 O O . LEU A 1 85 ? -4 -23.359 1.145 1 98.75 85 LEU A O 1
ATOM 662 N N . LYS A 1 86 ? -2.584 -23.203 2.855 1 98.75 86 LYS A N 1
ATOM 663 C CA . LYS A 1 86 ? -3.639 -23.312 3.857 1 98.75 86 LYS A CA 1
ATOM 664 C C . LYS A 1 86 ? -4.625 -22.141 3.746 1 98.75 86 LYS A C 1
ATOM 666 O O . LYS A 1 86 ? -5.84 -22.344 3.814 1 98.75 86 LYS A O 1
ATOM 671 N N . LEU A 1 87 ? -4.098 -21 3.59 1 98.81 87 LEU A N 1
ATOM 672 C CA . LEU A 1 87 ? -4.926 -19.797 3.477 1 98.81 87 LEU A CA 1
ATOM 673 C C . LEU A 1 87 ? -5.836 -19.875 2.256 1 98.81 87 LEU A C 1
ATOM 675 O O . LEU A 1 87 ? -7.039 -19.625 2.355 1 98.81 87 LEU A O 1
ATOM 679 N N . ILE A 1 88 ? -5.27 -20.234 1.126 1 98.75 88 ILE A N 1
ATOM 680 C CA . ILE A 1 88 ? -6.023 -20.281 -0.12 1 98.75 88 ILE A CA 1
ATOM 681 C C . ILE A 1 88 ? -7.098 -21.375 -0.023 1 98.75 88 ILE A C 1
ATOM 683 O O . ILE A 1 88 ? -8.242 -21.156 -0.42 1 98.75 88 ILE A O 1
ATOM 687 N N . GLU A 1 89 ? -6.691 -22.516 0.481 1 98.56 89 GLU A N 1
ATOM 688 C CA . GLU A 1 89 ? -7.672 -23.578 0.65 1 98.56 89 GLU A CA 1
ATOM 689 C C . GLU A 1 89 ? -8.836 -23.125 1.526 1 98.56 89 GLU A C 1
ATOM 691 O O . GLU A 1 89 ? -10 -23.391 1.208 1 98.56 89 GLU A O 1
ATOM 696 N N . LYS A 1 90 ? -8.562 -22.5 2.578 1 98.62 90 LYS A N 1
ATOM 697 C CA . LYS A 1 90 ? -9.562 -22.047 3.539 1 98.62 90 LYS A CA 1
ATOM 698 C C . LYS A 1 90 ? -10.523 -21.047 2.904 1 98.62 90 LYS A C 1
ATOM 700 O O . LYS A 1 90 ? -11.734 -21.125 3.1 1 98.62 90 LYS A O 1
ATOM 705 N N . MET A 1 91 ? -10.039 -20.125 2.129 1 98.44 91 MET A N 1
ATOM 706 C CA . MET A 1 91 ? -10.836 -18.984 1.701 1 98.44 91 MET A CA 1
ATOM 707 C C . MET A 1 91 ? -11.398 -19.203 0.302 1 98.44 91 MET A C 1
ATOM 709 O O . MET A 1 91 ? -12.469 -18.688 -0.033 1 98.44 91 MET A O 1
ATOM 713 N N . ASN A 1 92 ? -10.664 -19.922 -0.47 1 98 92 ASN A N 1
ATOM 714 C CA . ASN A 1 92 ? -11.016 -20.094 -1.877 1 98 92 ASN A CA 1
ATOM 715 C C . ASN A 1 92 ? -11.484 -21.516 -2.166 1 98 92 ASN A C 1
ATOM 717 O O . ASN A 1 92 ? -12.32 -21.734 -3.043 1 98 92 ASN A O 1
ATOM 721 N N . GLY A 1 93 ? -11.047 -22.484 -1.354 1 97.44 93 GLY A N 1
ATOM 722 C CA . GLY A 1 93 ? -11.172 -23.891 -1.681 1 97.44 93 GLY A CA 1
ATOM 723 C C . GLY A 1 93 ? -9.961 -24.453 -2.4 1 97.44 93 GLY A C 1
ATOM 724 O O . GLY A 1 93 ? -8.945 -23.766 -2.535 1 97.44 93 GLY A O 1
ATOM 725 N N . PRO A 1 94 ? -10.047 -25.703 -2.803 1 96.44 94 PRO A N 1
ATOM 726 C CA . PRO A 1 94 ? -8.891 -26.344 -3.449 1 96.44 94 PRO A CA 1
ATOM 727 C C . PRO A 1 94 ? -8.523 -25.672 -4.773 1 96.44 94 PRO A C 1
ATOM 729 O O . PRO A 1 94 ? -9.406 -25.25 -5.52 1 96.44 94 PRO A O 1
ATOM 732 N N . VAL A 1 95 ? -7.281 -25.578 -4.957 1 98.12 95 VAL A N 1
ATOM 733 C CA . VAL A 1 95 ? -6.77 -25.047 -6.219 1 98.12 95 VAL A CA 1
ATOM 734 C C . VAL A 1 95 ? -5.668 -25.969 -6.754 1 98.12 95 VAL A C 1
ATOM 736 O O . VAL A 1 95 ? -5.051 -26.703 -5.992 1 98.12 95 VAL A O 1
ATOM 739 N N . GLU A 1 96 ? -5.492 -25.891 -8.047 1 98.56 96 GLU A N 1
ATOM 740 C CA . GLU A 1 96 ? -4.309 -26.531 -8.617 1 98.56 96 GLU A CA 1
ATOM 741 C C . GLU A 1 96 ? -3.039 -25.766 -8.25 1 98.56 96 GLU A C 1
ATOM 743 O O . GLU A 1 96 ? -2.99 -24.531 -8.367 1 98.56 96 GLU A O 1
ATOM 748 N N . VAL A 1 97 ? -2.025 -26.453 -7.812 1 98.69 97 VAL A N 1
ATOM 749 C CA . VAL A 1 97 ? -0.736 -25.859 -7.48 1 98.69 97 VAL A CA 1
ATOM 750 C C . VAL A 1 97 ? 0.306 -26.266 -8.523 1 98.69 97 VAL A C 1
ATOM 752 O O . VAL A 1 97 ? 0.592 -27.453 -8.688 1 98.69 97 VAL A O 1
ATOM 755 N N . VAL A 1 98 ? 0.816 -25.344 -9.195 1 98.69 98 VAL A N 1
ATOM 756 C CA . VAL A 1 98 ? 1.871 -25.562 -10.18 1 98.69 98 VAL A CA 1
ATOM 757 C C . VAL A 1 98 ? 3.178 -24.953 -9.68 1 98.69 98 VAL A C 1
ATOM 759 O O . VAL A 1 98 ? 3.191 -23.828 -9.164 1 98.69 98 VAL A O 1
ATOM 762 N N . THR A 1 99 ? 4.219 -25.688 -9.828 1 98.44 99 THR A N 1
ATOM 763 C CA . THR A 1 99 ? 5.535 -25.188 -9.453 1 98.44 99 THR A CA 1
ATOM 764 C C . THR A 1 99 ? 6.453 -25.125 -10.672 1 98.44 99 THR A C 1
ATOM 766 O O . THR A 1 99 ? 6.457 -26.031 -11.508 1 98.44 99 THR A O 1
ATOM 769 N N . VAL A 1 100 ? 7.145 -24.062 -10.734 1 98.75 100 VAL A N 1
ATOM 770 C CA . VAL A 1 100 ? 8.086 -23.859 -11.828 1 98.75 100 VAL A CA 1
ATOM 771 C C . VAL A 1 100 ? 9.398 -23.297 -11.281 1 98.75 100 VAL A C 1
ATOM 773 O O . VAL A 1 100 ? 9.438 -22.766 -10.172 1 98.75 100 VAL A O 1
ATOM 776 N N . PRO A 1 101 ? 10.484 -23.453 -12.07 1 98.44 101 PRO A N 1
ATOM 777 C CA . PRO A 1 101 ? 11.695 -22.75 -11.648 1 98.44 101 PRO A CA 1
ATOM 778 C C . PRO A 1 101 ? 11.5 -21.25 -11.539 1 98.44 101 PRO A C 1
ATOM 780 O O . PRO A 1 101 ? 10.727 -20.656 -12.312 1 98.44 101 PRO A O 1
ATOM 783 N N . HIS A 1 102 ? 12.219 -20.656 -10.695 1 98.25 102 HIS A N 1
ATOM 784 C CA . HIS A 1 102 ? 12.086 -19.219 -10.461 1 98.25 102 HIS A CA 1
ATOM 785 C C . HIS A 1 102 ? 12.281 -18.438 -11.75 1 98.25 102 HIS A C 1
ATOM 787 O O . HIS A 1 102 ? 11.609 -17.438 -11.984 1 98.25 102 HIS A O 1
ATOM 793 N N . LYS A 1 103 ? 13.195 -18.844 -12.555 1 98.12 103 LYS A N 1
ATOM 794 C CA . LYS A 1 103 ? 13.43 -18.188 -13.836 1 98.12 103 LYS A CA 1
ATOM 795 C C . LYS A 1 103 ? 12.156 -18.156 -14.68 1 98.12 103 LYS A C 1
ATOM 797 O O . LYS A 1 103 ? 11.828 -17.141 -15.289 1 98.12 103 LYS A O 1
ATOM 802 N N . GLU A 1 104 ? 11.523 -19.234 -14.695 1 98.69 104 GLU A N 1
ATOM 803 C CA . GLU A 1 104 ? 10.266 -19.312 -15.438 1 98.69 104 GLU A CA 1
ATOM 804 C C . GLU A 1 104 ? 9.18 -18.484 -14.781 1 98.69 104 GLU A C 1
ATOM 806 O O . GLU A 1 104 ? 8.391 -17.828 -15.469 1 98.69 104 GLU A O 1
ATOM 811 N N . PHE A 1 105 ? 9.109 -18.516 -13.5 1 98.75 105 PHE A N 1
ATOM 812 C CA . PHE A 1 105 ? 8.188 -17.672 -12.758 1 98.75 105 PHE A CA 1
ATOM 813 C C . PHE A 1 105 ? 8.336 -16.219 -13.164 1 98.75 105 PHE A C 1
ATOM 815 O O . PHE A 1 105 ? 7.348 -15.539 -13.453 1 98.75 105 PHE A O 1
ATOM 822 N N . LYS A 1 106 ? 9.547 -15.773 -13.25 1 98.5 106 LYS A N 1
ATOM 823 C CA . LYS A 1 106 ? 9.844 -14.406 -13.656 1 98.5 106 LYS A CA 1
ATOM 824 C C . LYS A 1 106 ? 9.352 -14.133 -15.07 1 98.5 106 LYS A C 1
ATOM 826 O O . LYS A 1 106 ? 8.812 -13.062 -15.352 1 98.5 106 LYS A O 1
ATOM 831 N N . GLU A 1 107 ? 9.602 -15.055 -15.891 1 98.56 107 GLU A N 1
ATOM 832 C CA . GLU A 1 107 ? 9.148 -14.891 -17.266 1 98.56 107 GLU A CA 1
ATOM 833 C C . GLU A 1 107 ? 7.629 -14.781 -17.344 1 98.56 107 GLU A C 1
ATOM 835 O O . GLU A 1 107 ? 7.098 -13.938 -18.062 1 98.56 107 GLU A O 1
ATOM 840 N N . MET A 1 108 ? 6.938 -15.539 -16.594 1 98.62 108 MET A N 1
ATOM 841 C CA . MET A 1 108 ? 5.477 -15.531 -16.562 1 98.62 108 MET A CA 1
ATOM 842 C C . MET A 1 108 ? 4.945 -14.211 -16.031 1 98.62 108 MET A C 1
ATOM 844 O O . MET A 1 108 ? 3.896 -13.734 -16.469 1 98.62 108 MET A O 1
ATOM 848 N N . SER A 1 109 ? 5.668 -13.586 -15.125 1 98.62 109 SER A N 1
ATOM 849 C CA . SER A 1 109 ? 5.234 -12.352 -14.492 1 98.62 109 SER A CA 1
ATOM 850 C C . SER A 1 109 ? 5.191 -11.203 -15.492 1 98.62 109 SER A C 1
ATOM 852 O O . SER A 1 109 ? 4.594 -10.156 -15.219 1 98.62 109 SER A O 1
ATOM 854 N N . LYS A 1 110 ? 5.777 -11.391 -16.641 1 98.56 110 LYS A N 1
ATOM 855 C CA . LYS A 1 110 ? 5.781 -10.367 -17.688 1 98.56 110 LYS A CA 1
ATOM 856 C C . LYS A 1 110 ? 4.414 -10.25 -18.359 1 98.56 110 LYS A C 1
ATOM 858 O O . LYS A 1 110 ? 4.137 -9.273 -19.047 1 98.56 110 LYS A O 1
ATOM 863 N N . ASN A 1 111 ? 3.59 -11.25 -18.172 1 97.94 111 ASN A N 1
ATOM 864 C CA . ASN A 1 111 ? 2.338 -11.305 -18.922 1 97.94 111 ASN A CA 1
ATOM 865 C C . ASN A 1 111 ? 1.132 -11.359 -17.984 1 97.94 111 ASN A C 1
ATOM 867 O O . ASN A 1 111 ? 0.062 -11.836 -18.375 1 97.94 111 ASN A O 1
ATOM 871 N N . VAL A 1 112 ? 1.241 -10.805 -16.828 1 98.62 112 VAL A N 1
ATOM 872 C CA . VAL A 1 112 ? 0.156 -10.773 -15.859 1 98.62 112 VAL A CA 1
ATOM 873 C C . VAL A 1 112 ? -0.64 -9.477 -16.016 1 98.62 112 VAL A C 1
ATOM 875 O O . VAL A 1 112 ? -0.173 -8.523 -16.656 1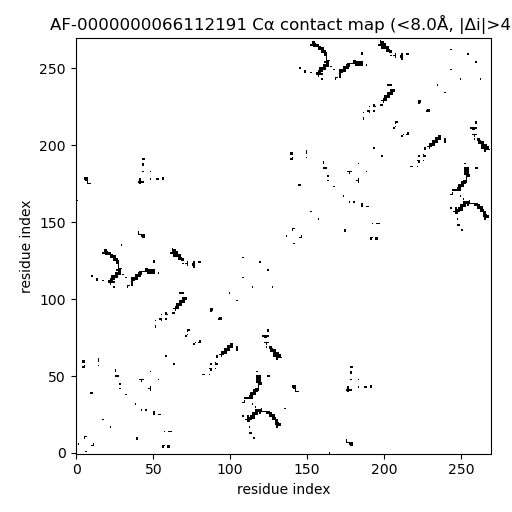 98.62 112 VAL A O 1
ATOM 878 N N . LYS A 1 113 ? -1.859 -9.438 -15.453 1 98.5 113 LYS A N 1
ATOM 879 C CA . LYS A 1 113 ? -2.701 -8.25 -15.469 1 98.5 113 LYS A CA 1
ATOM 880 C C . LYS A 1 113 ? -2.119 -7.148 -14.586 1 98.5 113 LYS A C 1
ATOM 882 O O . LYS A 1 113 ? -2.41 -5.969 -14.773 1 98.5 113 LYS A O 1
ATOM 887 N N . GLY A 1 114 ? -1.354 -7.57 -13.594 1 98.75 114 GLY A N 1
ATOM 888 C CA . GLY A 1 114 ? -0.694 -6.664 -12.664 1 98.75 114 GLY A CA 1
ATOM 889 C C . GLY A 1 114 ? 0.207 -7.379 -11.68 1 98.75 114 GLY A C 1
ATOM 890 O O . GLY A 1 114 ? 0.13 -8.602 -11.523 1 98.75 114 GLY A O 1
ATOM 891 N N . ILE A 1 115 ? 1.061 -6.609 -11.094 1 98.94 115 ILE A N 1
ATOM 892 C CA . ILE A 1 115 ? 1.938 -7.098 -10.039 1 98.94 115 ILE A CA 1
ATOM 893 C C . ILE A 1 115 ? 1.75 -6.25 -8.781 1 98.94 115 ILE A C 1
ATOM 895 O O . ILE A 1 115 ? 1.809 -5.02 -8.844 1 98.94 115 ILE A O 1
ATOM 899 N N . ILE A 1 116 ? 1.429 -6.938 -7.727 1 98.94 116 ILE A N 1
ATOM 900 C CA . ILE A 1 116 ? 1.356 -6.293 -6.418 1 98.94 116 ILE A CA 1
ATOM 901 C C . ILE A 1 116 ? 2.633 -6.578 -5.633 1 98.94 116 ILE A C 1
ATOM 903 O O . ILE A 1 116 ? 2.92 -7.73 -5.301 1 98.94 116 ILE A O 1
ATOM 907 N N . ARG A 1 117 ? 3.393 -5.562 -5.398 1 98.81 117 ARG A N 1
ATOM 908 C CA . ARG A 1 117 ? 4.613 -5.695 -4.605 1 98.81 117 ARG A CA 1
ATOM 909 C C . ARG A 1 117 ? 4.332 -5.473 -3.125 1 98.81 117 ARG A C 1
ATOM 911 O O . ARG A 1 117 ? 3.744 -4.457 -2.744 1 98.81 117 ARG A O 1
ATOM 918 N N . THR A 1 118 ? 4.688 -6.457 -2.326 1 98.81 118 THR A N 1
ATOM 919 C CA . THR A 1 118 ? 4.465 -6.422 -0.884 1 98.81 118 THR A CA 1
ATOM 920 C C . THR A 1 118 ? 5.773 -6.16 -0.141 1 98.81 118 THR A C 1
ATOM 922 O O . THR A 1 118 ? 6.844 -6.109 -0.753 1 98.81 118 THR A O 1
ATOM 925 N N . GLY A 1 119 ? 5.637 -6.016 1.194 1 98.19 119 GLY A N 1
ATOM 926 C CA . GLY A 1 119 ? 6.82 -5.852 2.023 1 98.19 119 GLY A CA 1
ATOM 927 C C . GLY A 1 119 ? 7.457 -7.172 2.422 1 98.19 119 GLY A C 1
ATOM 928 O O . GLY A 1 119 ? 8.422 -7.195 3.191 1 98.19 119 GLY A O 1
ATOM 929 N N . ALA A 1 120 ? 6.926 -8.273 1.897 1 98.44 120 ALA A N 1
ATOM 930 C CA . ALA A 1 120 ? 7.477 -9.57 2.279 1 98.44 120 ALA A CA 1
ATOM 931 C C . ALA A 1 120 ? 8.984 -9.602 2.068 1 98.44 120 ALA A C 1
ATOM 933 O O . ALA A 1 120 ? 9.484 -9.203 1.012 1 98.44 120 ALA A O 1
ATOM 934 N N . ASP A 1 121 ? 9.688 -10.094 3.145 1 97.31 121 ASP A N 1
ATOM 935 C CA . ASP A 1 121 ? 11.148 -10.07 3.07 1 97.31 121 ASP A CA 1
ATOM 936 C C . ASP A 1 121 ? 11.727 -11.469 3.264 1 97.31 121 ASP A C 1
ATOM 938 O O . ASP A 1 121 ? 12.883 -11.617 3.672 1 97.31 121 ASP A O 1
ATOM 942 N N . ILE A 1 122 ? 10.898 -12.445 3.074 1 97.31 122 ILE A N 1
ATOM 943 C CA . ILE A 1 122 ? 11.328 -13.836 2.986 1 97.31 122 ILE A CA 1
ATOM 944 C C . ILE A 1 122 ? 11.516 -14.227 1.523 1 97.31 122 ILE A C 1
ATOM 946 O O . ILE A 1 122 ? 10.656 -13.953 0.683 1 97.31 122 ILE A O 1
ATOM 950 N N . PRO A 1 123 ? 12.617 -14.867 1.202 1 96.56 123 PRO A N 1
ATOM 951 C CA . PRO A 1 123 ? 12.883 -15.211 -0.196 1 96.56 123 PRO A CA 1
ATOM 952 C C . PRO A 1 123 ? 11.75 -16.016 -0.83 1 96.56 123 PRO A C 1
ATOM 954 O O . PRO A 1 123 ? 11.172 -16.891 -0.178 1 96.56 123 PRO A O 1
ATOM 957 N N . TYR A 1 124 ? 11.383 -15.648 -2.045 1 97.56 124 TYR A N 1
ATOM 958 C CA . TYR A 1 124 ? 10.469 -16.391 -2.906 1 97.56 124 TYR A CA 1
ATOM 959 C C . TYR A 1 124 ? 9.039 -16.328 -2.373 1 97.56 124 TYR A C 1
ATOM 961 O O . TYR A 1 124 ? 8.211 -17.172 -2.705 1 97.56 124 TYR A O 1
ATOM 969 N N . SER A 1 125 ? 8.789 -15.375 -1.518 1 97.94 125 SER A N 1
ATOM 970 C CA . SER A 1 125 ? 7.41 -15.148 -1.089 1 97.94 125 SER A CA 1
ATOM 971 C C . SER A 1 125 ? 6.578 -14.531 -2.207 1 97.94 125 SER A C 1
ATOM 973 O O . SER A 1 125 ? 6.113 -13.398 -2.088 1 97.94 125 SER A O 1
ATOM 975 N N . ASN A 1 126 ? 6.457 -15.273 -3.219 1 98.69 126 ASN A N 1
ATOM 976 C CA . ASN A 1 126 ? 5.781 -14.859 -4.441 1 98.69 126 ASN A CA 1
ATOM 977 C C . ASN A 1 126 ? 4.738 -15.883 -4.887 1 98.69 126 ASN A C 1
ATOM 979 O O . ASN A 1 126 ? 4.914 -17.078 -4.676 1 98.69 126 ASN A O 1
ATOM 983 N N . VAL A 1 127 ? 3.697 -15.359 -5.531 1 98.94 127 VAL A N 1
ATOM 984 C CA . VAL A 1 127 ? 2.68 -16.25 -6.082 1 98.94 127 VAL A CA 1
ATOM 985 C C . VAL A 1 127 ? 2.002 -15.594 -7.277 1 98.94 127 VAL A C 1
ATOM 987 O O . VAL A 1 127 ? 1.76 -14.383 -7.273 1 98.94 127 VAL A O 1
ATOM 990 N N . ILE A 1 128 ? 1.792 -16.344 -8.297 1 98.94 128 ILE A N 1
ATOM 991 C CA . ILE A 1 128 ? 0.891 -15.93 -9.367 1 98.94 128 ILE A CA 1
ATOM 992 C C . ILE A 1 128 ? -0.464 -16.609 -9.195 1 98.94 128 ILE A C 1
ATOM 994 O O . ILE A 1 128 ? -0.54 -17.844 -9.117 1 98.94 128 ILE A O 1
ATOM 998 N N . LEU A 1 129 ? -1.47 -15.852 -9.078 1 98.94 129 LEU A N 1
ATOM 999 C CA . LEU A 1 129 ? -2.846 -16.328 -8.992 1 98.94 129 LEU A CA 1
ATOM 1000 C C . LEU A 1 129 ? -3.484 -16.391 -10.375 1 98.94 129 LEU A C 1
ATOM 1002 O O . LEU A 1 129 ? -3.389 -15.445 -11.156 1 98.94 129 LEU A O 1
ATOM 1006 N N . VAL A 1 130 ? -4.066 -17.469 -10.656 1 98.94 130 VAL A N 1
ATOM 1007 C CA . VAL A 1 130 ? -4.805 -17.641 -11.906 1 98.94 130 VAL A CA 1
ATOM 1008 C C . VAL A 1 130 ? -6.305 -17.594 -11.633 1 98.94 130 VAL A C 1
ATOM 1010 O O . VAL A 1 130 ? -6.82 -18.359 -10.812 1 98.94 130 VAL A O 1
ATOM 1013 N N . GLY A 1 131 ? -6.957 -16.703 -12.312 1 98.5 131 GLY A N 1
ATOM 1014 C CA . GLY A 1 131 ? -8.383 -16.484 -12.117 1 98.5 131 GLY A CA 1
ATOM 1015 C C . GLY A 1 131 ? -9.227 -17.688 -12.516 1 98.5 131 GLY A C 1
ATOM 1016 O O . GLY A 1 131 ? -9 -18.297 -13.57 1 98.5 131 GLY A O 1
ATOM 1017 N N . GLY A 1 132 ? -10.18 -17.984 -11.656 1 97.25 132 GLY A N 1
ATOM 1018 C CA . GLY A 1 132 ? -11.125 -19.047 -11.93 1 97.25 132 GLY A CA 1
ATOM 1019 C C . GLY A 1 132 ? -12.461 -18.531 -12.445 1 97.25 132 GLY A C 1
ATOM 1020 O O . GLY A 1 132 ? -12.625 -17.344 -12.711 1 97.25 132 GLY A O 1
ATOM 1021 N N . VAL A 1 133 ? -13.336 -19.516 -12.617 1 93.19 133 VAL A N 1
ATOM 1022 C CA . VAL A 1 133 ? -14.703 -19.234 -13.047 1 93.19 133 VAL A CA 1
ATOM 1023 C C . VAL A 1 133 ? -15.664 -19.406 -11.875 1 93.19 133 VAL A C 1
ATOM 1025 O O . VAL A 1 133 ? -15.477 -20.297 -11.039 1 93.19 133 VAL A O 1
ATOM 1028 N N . ILE A 1 134 ? -16.703 -18.547 -11.75 1 89.94 134 ILE A N 1
ATOM 1029 C CA . ILE A 1 134 ? -17.547 -18.578 -10.57 1 89.94 134 ILE A CA 1
ATOM 1030 C C . ILE A 1 134 ? -18.859 -19.281 -10.898 1 89.94 134 ILE A C 1
ATOM 1032 O O . ILE A 1 134 ? -19.812 -19.266 -10.102 1 89.94 134 ILE A O 1
ATOM 1036 N N . PHE A 1 135 ? -19.078 -19.797 -12.117 1 90.06 135 PHE A N 1
ATOM 1037 C CA . PHE A 1 135 ? -20.25 -20.594 -12.469 1 90.06 135 PHE A CA 1
ATOM 1038 C C . PHE A 1 135 ? -19.844 -21.922 -13.094 1 90.06 135 PHE A C 1
ATOM 1040 O O . PHE A 1 135 ? -18.703 -22.062 -13.547 1 90.06 135 PHE A O 1
ATOM 1047 N N . MET B 1 1 ? 18.016 -2.395 -5.633 1 89.62 1 MET B N 1
ATOM 1048 C CA . MET B 1 1 ? 17.031 -2.195 -4.586 1 89.62 1 MET B CA 1
ATOM 1049 C C . MET B 1 1 ? 17.547 -1.241 -3.516 1 89.62 1 MET B C 1
ATOM 1051 O O . MET B 1 1 ? 18.719 -1.283 -3.158 1 89.62 1 MET B O 1
ATOM 1055 N N . LYS B 1 2 ? 16.656 -0.456 -3.08 1 92.44 2 LYS B N 1
ATOM 1056 C CA . LYS B 1 2 ? 17 0.448 -1.986 1 92.44 2 LYS B CA 1
ATOM 1057 C C . LYS B 1 2 ? 17.359 -0.33 -0.723 1 92.44 2 LYS B C 1
ATOM 1059 O O . LYS B 1 2 ? 16.688 -1.298 -0.37 1 92.44 2 LYS B O 1
ATOM 1064 N N . LYS B 1 3 ? 18.359 0.202 0.041 1 92.62 3 LYS B N 1
ATOM 1065 C CA . LYS B 1 3 ? 18.812 -0.459 1.263 1 92.62 3 LYS B CA 1
ATOM 1066 C C . LYS B 1 3 ? 18.062 0.061 2.48 1 92.62 3 LYS B C 1
ATOM 1068 O O . LYS B 1 3 ? 17.875 -0.663 3.463 1 92.62 3 LYS B O 1
ATOM 1073 N N . VAL B 1 4 ? 17.719 1.325 2.455 1 92.44 4 VAL B N 1
ATOM 1074 C CA . VAL B 1 4 ? 17.094 1.96 3.607 1 92.44 4 VAL B CA 1
ATOM 1075 C C . VAL B 1 4 ? 16.125 3.051 3.139 1 92.44 4 VAL B C 1
ATOM 1077 O O . VAL B 1 4 ? 16.078 3.375 1.949 1 92.44 4 VAL B O 1
ATOM 1080 N N . GLY B 1 5 ? 15.352 3.586 4.094 1 96.5 5 GLY B N 1
ATOM 1081 C CA . GLY B 1 5 ? 14.469 4.703 3.787 1 96.5 5 GLY B CA 1
ATOM 1082 C C . GLY B 1 5 ? 13.102 4.27 3.293 1 96.5 5 GLY B C 1
ATOM 1083 O O . GLY B 1 5 ? 12.531 3.307 3.809 1 96.5 5 GLY B O 1
ATOM 1084 N N . ILE B 1 6 ? 12.617 5.09 2.434 1 98.38 6 ILE B N 1
ATOM 1085 C CA . ILE B 1 6 ? 11.281 4.828 1.891 1 98.38 6 ILE B CA 1
ATOM 1086 C C . ILE B 1 6 ? 11.375 3.771 0.794 1 98.38 6 ILE B C 1
ATOM 1088 O O . ILE B 1 6 ? 11.938 4.02 -0.273 1 98.38 6 ILE B O 1
ATOM 1092 N N . LEU B 1 7 ? 10.727 2.631 0.981 1 98.25 7 LEU B N 1
ATOM 1093 C CA . LEU B 1 7 ? 10.875 1.488 0.085 1 98.25 7 LEU B CA 1
ATOM 1094 C C . LEU B 1 7 ? 9.797 1.499 -0.993 1 98.25 7 LEU B C 1
ATOM 1096 O O . LEU B 1 7 ? 9.961 0.876 -2.045 1 98.25 7 LEU B O 1
ATOM 1100 N N . ASN B 1 8 ? 8.68 2.162 -0.714 1 98.5 8 ASN B N 1
ATOM 1101 C CA . ASN B 1 8 ? 7.656 2.32 -1.744 1 98.5 8 ASN B CA 1
ATOM 1102 C C . ASN B 1 8 ? 8.141 3.209 -2.885 1 98.5 8 ASN B C 1
ATOM 1104 O O . ASN B 1 8 ? 8.508 4.367 -2.664 1 98.5 8 ASN B O 1
ATOM 1108 N N . SER B 1 9 ? 8.133 2.66 -4.027 1 97.88 9 SER B N 1
ATOM 1109 C CA . SER B 1 9 ? 8.766 3.348 -5.145 1 97.88 9 SER B CA 1
ATOM 1110 C C . SER B 1 9 ? 8.039 4.641 -5.488 1 97.88 9 SER B C 1
ATOM 1112 O O . SER B 1 9 ? 8.672 5.648 -5.82 1 97.88 9 SER B O 1
ATOM 1114 N N . GLU B 1 10 ? 6.719 4.68 -5.434 1 98.19 10 GLU B N 1
ATOM 1115 C CA . GLU B 1 10 ? 5.949 5.875 -5.762 1 98.19 10 GLU B CA 1
ATOM 1116 C C . GLU B 1 10 ? 6.133 6.957 -4.699 1 98.19 10 GLU B C 1
ATOM 1118 O O . GLU B 1 10 ? 6.328 8.133 -5.027 1 98.19 10 GLU B O 1
ATOM 1123 N N . ILE B 1 11 ? 6.098 6.566 -3.477 1 98.69 11 ILE B N 1
ATOM 1124 C CA . ILE B 1 11 ? 6.27 7.512 -2.379 1 98.69 11 ILE B CA 1
ATOM 1125 C C . ILE B 1 11 ? 7.688 8.078 -2.402 1 98.69 11 ILE B C 1
ATOM 1127 O O . ILE B 1 11 ? 7.887 9.281 -2.211 1 98.69 11 ILE B O 1
ATOM 1131 N N . SER B 1 12 ? 8.648 7.219 -2.598 1 98.5 12 SER B N 1
ATOM 1132 C CA . SER B 1 12 ? 10.039 7.652 -2.693 1 98.5 12 SER B CA 1
ATOM 1133 C C . SER B 1 12 ? 10.211 8.734 -3.758 1 98.5 12 SER B C 1
ATOM 1135 O O . SER B 1 12 ? 10.906 9.727 -3.537 1 98.5 12 SER B O 1
ATOM 1137 N N . LYS B 1 13 ? 9.586 8.531 -4.914 1 98.25 13 LYS B N 1
ATOM 1138 C CA . LYS B 1 13 ? 9.664 9.492 -6.008 1 98.25 13 LYS B CA 1
ATOM 1139 C C . LYS B 1 13 ? 9.023 10.828 -5.613 1 98.25 13 LYS B C 1
ATOM 1141 O O . LYS B 1 13 ? 9.594 11.891 -5.875 1 98.25 13 LYS B O 1
ATOM 1146 N N . ILE B 1 14 ? 7.828 10.781 -4.992 1 98.56 14 ILE B N 1
ATOM 1147 C CA . ILE B 1 14 ? 7.145 12 -4.566 1 98.56 14 ILE B CA 1
ATOM 1148 C C . ILE B 1 14 ? 8.039 12.789 -3.619 1 98.56 14 ILE B C 1
ATOM 1150 O O . ILE B 1 14 ? 8.234 13.992 -3.801 1 98.56 14 ILE B O 1
ATOM 1154 N N . VAL B 1 15 ? 8.586 12.078 -2.643 1 98.5 15 VAL B N 1
ATOM 1155 C CA . VAL B 1 15 ? 9.406 12.727 -1.621 1 98.5 15 VAL B CA 1
ATOM 1156 C C . VAL B 1 15 ? 10.664 13.32 -2.26 1 98.5 15 VAL B C 1
ATOM 1158 O O . VAL B 1 15 ? 11.07 14.438 -1.933 1 98.5 15 VAL B O 1
ATOM 1161 N N . ALA B 1 16 ? 11.234 12.562 -3.189 1 97.62 16 ALA B N 1
ATOM 1162 C CA . ALA B 1 16 ? 12.43 13.031 -3.893 1 97.62 16 ALA B CA 1
ATOM 1163 C C . ALA B 1 16 ? 12.133 14.289 -4.699 1 97.62 16 ALA B C 1
ATOM 1165 O O . ALA B 1 16 ? 13.016 15.133 -4.891 1 97.62 16 ALA B O 1
ATOM 1166 N N . ASP B 1 17 ? 10.961 14.453 -5.156 1 97.69 17 ASP B N 1
ATOM 1167 C CA . ASP B 1 17 ? 10.57 15.578 -5.996 1 97.69 17 ASP B CA 1
ATOM 1168 C C . ASP B 1 17 ? 10.195 16.797 -5.148 1 97.69 17 ASP B C 1
ATOM 1170 O O . ASP B 1 17 ? 9.977 17.891 -5.68 1 97.69 17 ASP B O 1
ATOM 1174 N N . MET B 1 18 ? 10.023 16.609 -3.898 1 97.75 18 MET B N 1
ATOM 1175 C CA . MET B 1 18 ? 9.625 17.719 -3.023 1 97.75 18 MET B CA 1
ATOM 1176 C C . MET B 1 18 ? 10.805 18.641 -2.736 1 97.75 18 MET B C 1
ATOM 1178 O O . MET B 1 18 ? 11.914 18.172 -2.494 1 97.75 18 MET B O 1
ATOM 1182 N N . GLY B 1 19 ? 10.492 19.875 -2.834 1 96.81 19 GLY B N 1
ATOM 1183 C CA . GLY B 1 19 ? 11.383 20.906 -2.33 1 96.81 19 GLY B CA 1
ATOM 1184 C C . GLY B 1 19 ? 10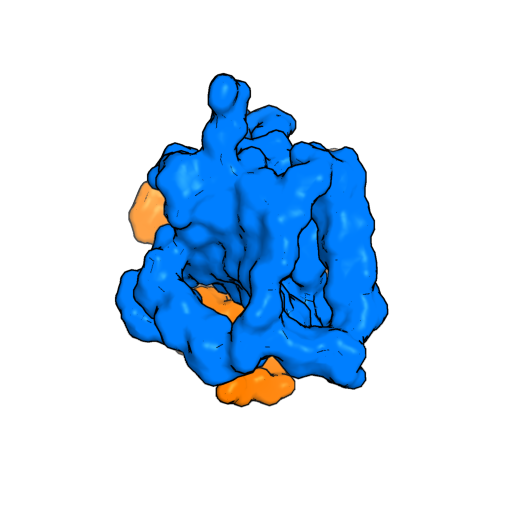.82 21.656 -1.138 1 96.81 19 GLY B C 1
ATOM 1185 O O . GLY B 1 19 ? 9.75 21.297 -0.627 1 96.81 19 GLY B O 1
ATOM 1186 N N . HIS B 1 20 ? 11.539 22.688 -0.776 1 97.69 20 HIS B N 1
ATOM 1187 C CA . HIS B 1 20 ? 11.109 23.531 0.33 1 97.69 20 HIS B CA 1
ATOM 1188 C C . HIS B 1 20 ? 9.719 24.094 0.085 1 97.69 20 HIS B C 1
ATOM 1190 O O . HIS B 1 20 ? 9.43 24.594 -1.002 1 97.69 20 HIS B O 1
ATOM 1196 N N . MET B 1 21 ? 8.836 23.828 0.969 1 98 21 MET B N 1
ATOM 1197 C CA . MET B 1 21 ? 7.484 24.375 1.017 1 98 21 MET B CA 1
ATOM 1198 C C . MET B 1 21 ? 6.52 23.531 0.199 1 98 21 MET B C 1
ATOM 1200 O O . MET B 1 21 ? 5.309 23.75 0.244 1 98 21 MET B O 1
ATOM 1204 N N . ASP B 1 22 ? 7.047 22.562 -0.573 1 98.56 22 ASP B N 1
ATOM 1205 C CA . ASP B 1 22 ? 6.125 21.609 -1.187 1 98.56 22 ASP B CA 1
ATOM 1206 C C . ASP B 1 22 ? 5.363 20.812 -0.125 1 98.56 22 ASP B C 1
ATOM 1208 O O . ASP B 1 22 ? 5.797 20.734 1.024 1 98.56 22 ASP B O 1
ATOM 1212 N N . THR B 1 23 ? 4.18 20.266 -0.545 1 98.88 23 THR B N 1
ATOM 1213 C CA . THR B 1 23 ? 3.324 19.641 0.451 1 98.88 23 THR B CA 1
ATOM 1214 C C . THR B 1 23 ? 2.934 18.234 0.013 1 98.88 23 THR B C 1
ATOM 1216 O O . THR B 1 23 ? 2.875 17.938 -1.184 1 98.88 23 THR B O 1
ATOM 1219 N N . LEU B 1 24 ? 2.758 17.375 0.975 1 98.94 24 LEU B N 1
ATOM 1220 C CA . LEU B 1 24 ? 2.33 15.992 0.826 1 98.94 24 LEU B CA 1
ATOM 1221 C C . LEU B 1 24 ? 1.212 15.656 1.809 1 98.94 24 LEU B C 1
ATOM 1223 O O . LEU B 1 24 ? 1.349 15.891 3.012 1 98.94 24 LEU B O 1
ATOM 1227 N N . ALA B 1 25 ? 0.141 15.141 1.339 1 98.94 25 ALA B N 1
ATOM 1228 C CA . ALA B 1 25 ? -0.969 14.789 2.221 1 98.94 25 ALA B CA 1
ATOM 1229 C C . ALA B 1 25 ? -0.979 13.289 2.516 1 98.94 25 ALA B C 1
ATOM 1231 O O . ALA B 1 25 ? -0.771 12.469 1.617 1 98.94 25 ALA B O 1
ATOM 1232 N N . VAL B 1 26 ? -1.135 12.914 3.758 1 98.94 26 VAL B N 1
ATOM 1233 C CA . VAL B 1 26 ? -1.411 11.555 4.215 1 98.94 26 VAL B CA 1
ATOM 1234 C C . VAL B 1 26 ? -2.809 11.492 4.824 1 98.94 26 VAL B C 1
ATOM 1236 O O . VAL B 1 26 ? -3.111 12.203 5.781 1 98.94 26 VAL B O 1
ATOM 1239 N N . VAL B 1 27 ? -3.607 10.609 4.25 1 98.88 27 VAL B N 1
ATOM 1240 C CA . VAL B 1 27 ? -5.02 10.75 4.59 1 98.88 27 VAL B CA 1
ATOM 1241 C C . VAL B 1 27 ? -5.605 9.391 4.941 1 98.88 27 VAL B C 1
ATOM 1243 O O . VAL B 1 27 ? -5.031 8.352 4.602 1 98.88 27 VAL B O 1
ATOM 1246 N N . ASP B 1 28 ? -6.73 9.469 5.598 1 98.44 28 ASP B N 1
ATOM 1247 C CA . ASP B 1 28 ? -7.414 8.258 6.035 1 98.44 28 ASP B CA 1
ATOM 1248 C C . ASP B 1 28 ? -8.164 7.598 4.883 1 98.44 28 ASP B C 1
ATOM 1250 O O . ASP B 1 28 ? -8.172 8.117 3.764 1 98.44 28 ASP B O 1
ATOM 1254 N N . LEU B 1 29 ? -8.727 6.496 5.188 1 97.81 29 LEU B N 1
ATOM 1255 C CA . LEU B 1 29 ? -9.367 5.598 4.234 1 97.81 29 LEU B CA 1
ATOM 1256 C C . LEU B 1 29 ? -10.508 6.297 3.504 1 97.81 29 LEU B C 1
ATOM 1258 O O . LEU B 1 29 ? -10.75 6.031 2.324 1 97.81 29 LEU B O 1
ATOM 1262 N N . GLY B 1 30 ? -11.164 7.191 4.098 1 97.12 30 GLY B N 1
ATOM 1263 C CA . GLY B 1 30 ? -12.383 7.766 3.557 1 97.12 30 GLY B CA 1
ATOM 1264 C C . GLY B 1 30 ? -12.18 9.133 2.938 1 97.12 30 GLY B C 1
ATOM 1265 O O . GLY B 1 30 ? -13.125 9.734 2.418 1 97.12 30 GLY B O 1
ATOM 1266 N N . PHE B 1 31 ? -11.031 9.656 2.928 1 98.31 31 PHE B N 1
ATOM 1267 C CA . PHE B 1 31 ? -10.766 11.016 2.451 1 98.31 31 PHE B CA 1
ATOM 1268 C C . PHE B 1 31 ? -10.984 11.109 0.947 1 98.31 31 PHE B C 1
ATOM 1270 O O . PHE B 1 31 ? -10.492 10.273 0.186 1 98.31 31 PHE B O 1
ATOM 1277 N N . PRO B 1 32 ? -11.727 12.102 0.5 1 97.81 32 PRO B N 1
ATOM 1278 C CA . PRO B 1 32 ? -11.891 12.281 -0.945 1 97.81 32 PRO B CA 1
ATOM 1279 C C . PRO B 1 32 ? -10.602 12.711 -1.639 1 97.81 32 PRO B C 1
ATOM 1281 O O . PRO B 1 32 ? -9.969 13.688 -1.219 1 97.81 32 PRO B O 1
ATOM 1284 N N . ILE B 1 33 ? -10.242 12.047 -2.686 1 98.25 33 ILE B N 1
ATOM 1285 C CA . ILE B 1 33 ? -9.031 12.375 -3.438 1 98.25 33 ILE B CA 1
ATOM 1286 C C . ILE B 1 33 ? -9.375 13.344 -4.57 1 98.25 33 ILE B C 1
ATOM 1288 O O . ILE B 1 33 ? -10.18 13.023 -5.445 1 98.25 33 ILE B O 1
ATOM 1292 N N . PRO B 1 34 ? -8.75 14.469 -4.5 1 97.94 34 PRO B N 1
ATOM 1293 C CA . PRO B 1 34 ? -9.039 15.422 -5.574 1 97.94 34 PRO B CA 1
ATOM 1294 C C . PRO B 1 34 ? -8.594 14.93 -6.945 1 97.94 34 PRO B C 1
ATOM 1296 O O . PRO B 1 34 ? -7.605 14.188 -7.047 1 97.94 34 PRO B O 1
ATOM 1299 N N . GLN B 1 35 ? -9.258 15.406 -7.977 1 96.62 35 GLN B N 1
ATOM 1300 C CA . GLN B 1 35 ? -8.891 15.055 -9.344 1 96.62 35 GLN B CA 1
ATOM 1301 C C . GLN B 1 35 ? -7.539 15.648 -9.727 1 96.62 35 GLN B C 1
ATOM 1303 O O . GLN B 1 35 ? -7.246 16.797 -9.398 1 96.62 35 GLN B O 1
ATOM 1308 N N . GLY B 1 36 ? -6.773 14.867 -10.375 1 96.69 36 GLY B N 1
ATOM 1309 C CA . GLY B 1 36 ? -5.543 15.391 -10.953 1 96.69 36 GLY B CA 1
ATOM 1310 C C . GLY B 1 36 ? -4.352 15.266 -10.023 1 96.69 36 GLY B C 1
ATOM 1311 O O . GLY B 1 36 ? -3.207 15.445 -10.445 1 96.69 36 GLY B O 1
ATOM 1312 N N . VAL B 1 37 ? -4.605 15.016 -8.758 1 97.5 37 VAL B N 1
ATOM 1313 C CA . VAL B 1 37 ? -3.51 14.875 -7.805 1 97.5 37 VAL B CA 1
ATOM 1314 C C . VAL B 1 37 ? -3.014 13.438 -7.789 1 97.5 37 VAL B C 1
ATOM 1316 O O . VAL B 1 37 ? -3.814 12.5 -7.793 1 97.5 37 VAL B O 1
ATOM 1319 N N . LYS B 1 38 ? -1.693 13.305 -7.809 1 97.88 38 LYS B N 1
ATOM 1320 C CA . LYS B 1 38 ? -1.115 11.969 -7.742 1 97.88 38 LYS B CA 1
ATOM 1321 C C . LYS B 1 38 ? -1.517 11.258 -6.453 1 97.88 38 LYS B C 1
ATOM 1323 O O . LYS B 1 38 ? -1.304 11.781 -5.359 1 97.88 38 LYS B O 1
ATOM 1328 N N . LYS B 1 39 ? -2.068 10.102 -6.605 1 98.69 39 LYS B N 1
ATOM 1329 C CA . LYS B 1 39 ? -2.498 9.297 -5.461 1 98.69 39 LYS B CA 1
ATOM 1330 C C . LYS B 1 39 ? -1.648 8.039 -5.32 1 98.69 39 LYS B C 1
ATOM 1332 O O . LYS B 1 39 ? -1.428 7.32 -6.301 1 98.69 39 LYS B O 1
ATOM 1337 N N . VAL B 1 40 ? -1.111 7.809 -4.207 1 98.81 40 VAL B N 1
ATOM 1338 C CA . VAL B 1 40 ? -0.578 6.508 -3.818 1 98.81 40 VAL B CA 1
ATOM 1339 C C . VAL B 1 40 ? -1.551 5.812 -2.869 1 98.81 40 VAL B C 1
ATOM 1341 O O . VAL B 1 40 ? -1.747 6.258 -1.736 1 98.81 40 VAL B O 1
ATOM 1344 N N . ASP B 1 41 ? -2.188 4.789 -3.32 1 98.75 41 ASP B N 1
ATOM 1345 C CA . ASP B 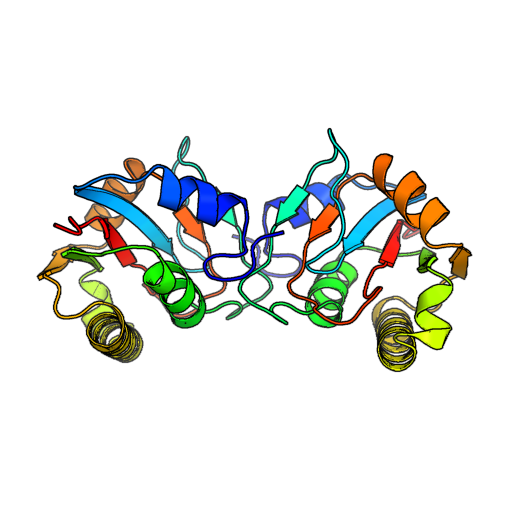1 41 ? -3.158 4.043 -2.527 1 98.75 41 ASP B CA 1
ATOM 1346 C C . ASP B 1 41 ? -2.49 2.889 -1.783 1 98.75 41 ASP B C 1
ATOM 1348 O O . ASP B 1 41 ? -2.156 1.866 -2.385 1 98.75 41 ASP B O 1
ATOM 1352 N N . LEU B 1 42 ? -2.361 2.984 -0.425 1 98.81 42 LEU B N 1
ATOM 1353 C CA . LEU B 1 42 ? -1.637 1.993 0.364 1 98.81 42 LEU B CA 1
ATOM 1354 C C . LEU B 1 42 ? -2.604 1.074 1.103 1 98.81 42 LEU B C 1
ATOM 1356 O O . LEU B 1 42 ? -2.18 0.137 1.782 1 98.81 42 LEU B O 1
ATOM 1360 N N . VAL B 1 43 ? -3.814 1.283 0.947 1 98.44 43 VAL B N 1
ATOM 1361 C CA . VAL B 1 43 ? -4.793 0.601 1.787 1 98.44 43 VAL B CA 1
ATOM 1362 C C . VAL B 1 43 ? -4.719 -0.906 1.548 1 98.44 43 VAL B C 1
ATOM 1364 O O . VAL B 1 43 ? -4.832 -1.367 0.41 1 98.44 43 VAL B O 1
ATOM 1367 N N . VAL B 1 44 ? -4.441 -1.63 2.643 1 97.94 44 VAL B N 1
ATOM 1368 C CA . VAL B 1 44 ? -4.547 -3.086 2.619 1 97.94 44 VAL B CA 1
ATOM 1369 C C . VAL B 1 44 ? -5.906 -3.516 3.16 1 97.94 44 VAL B C 1
ATOM 1371 O O . VAL B 1 44 ? -6.621 -4.293 2.52 1 97.94 44 VAL B O 1
ATOM 1374 N N . ASP B 1 45 ? -6.211 -3.027 4.281 1 97.38 45 ASP B N 1
ATOM 1375 C CA . ASP B 1 45 ? -7.492 -3.219 4.957 1 97.38 45 ASP B CA 1
ATOM 1376 C C . ASP B 1 45 ? -7.777 -2.076 5.93 1 97.38 45 ASP B C 1
ATOM 1378 O O . ASP B 1 45 ? -6.98 -1.143 6.047 1 97.38 45 ASP B O 1
ATOM 1382 N N . ARG B 1 46 ? -9.008 -2.195 6.582 1 97.12 46 ARG B N 1
ATOM 1383 C CA . ARG B 1 46 ? -9.312 -1.203 7.609 1 97.12 46 ARG B CA 1
ATOM 1384 C C . ARG B 1 46 ? -8.219 -1.167 8.672 1 97.12 46 ARG B C 1
ATOM 1386 O O . ARG B 1 46 ? -7.836 -2.207 9.211 1 97.12 46 ARG B O 1
ATOM 1393 N N . GLY B 1 47 ? -7.645 0.024 8.805 1 97.44 47 GLY B N 1
ATOM 1394 C CA . GLY B 1 47 ? -6.633 0.226 9.828 1 97.44 47 GLY B CA 1
ATOM 1395 C C . GLY B 1 47 ? -5.23 -0.094 9.359 1 97.44 47 GLY B C 1
ATOM 1396 O O . GLY B 1 47 ? -4.258 0.125 10.086 1 97.44 47 GLY B O 1
ATOM 1397 N N . LYS B 1 48 ? -5.102 -0.514 8.031 1 98 48 LYS B N 1
ATOM 1398 C CA . LYS B 1 48 ? -3.803 -1.018 7.594 1 98 48 LYS B CA 1
ATOM 1399 C C . LYS B 1 48 ? -3.453 -0.493 6.203 1 98 48 LYS B C 1
ATOM 1401 O O . LYS B 1 48 ? -4.164 -0.77 5.234 1 98 48 LYS B O 1
ATOM 1406 N N . PRO B 1 49 ? -2.252 0.105 6.211 1 98.56 49 PRO B N 1
ATOM 1407 C CA . PRO B 1 49 ? -1.441 0.683 7.285 1 98.56 49 PRO B CA 1
ATOM 1408 C C . PRO B 1 49 ? -2.129 1.858 7.977 1 98.56 49 PRO B C 1
ATOM 1410 O O . PRO B 1 49 ? -3.023 2.482 7.398 1 98.56 49 PRO B O 1
ATOM 1413 N N . GLY B 1 50 ? -1.786 2.064 9.109 1 98.25 50 GLY B N 1
ATOM 1414 C CA . GLY B 1 50 ? -2.291 3.23 9.82 1 98.25 50 GLY B CA 1
ATOM 1415 C C . GLY B 1 50 ? -1.529 4.504 9.5 1 98.25 50 GLY B C 1
ATOM 1416 O O . GLY B 1 50 ? -0.515 4.461 8.797 1 98.25 50 GLY B O 1
ATOM 1417 N N . LEU B 1 51 ? -2.027 5.59 10 1 98.75 51 LEU B N 1
ATOM 1418 C CA . LEU B 1 51 ? -1.432 6.895 9.75 1 98.75 51 LEU B CA 1
ATOM 1419 C C . LEU B 1 51 ? -0.003 6.957 10.273 1 98.75 51 LEU B C 1
ATOM 1421 O O . LEU B 1 51 ? 0.913 7.363 9.562 1 98.75 51 LEU B O 1
ATOM 1425 N N . MET B 1 52 ? 0.22 6.484 11.516 1 98.75 52 MET B N 1
ATOM 1426 C CA . MET B 1 52 ? 1.515 6.621 12.18 1 98.75 52 MET B CA 1
ATOM 1427 C C . MET B 1 52 ? 2.584 5.812 11.453 1 98.75 52 MET B C 1
ATOM 1429 O O . MET B 1 52 ? 3.727 6.258 11.328 1 98.75 52 MET B O 1
ATOM 1433 N N . GLU B 1 53 ? 2.168 4.645 10.992 1 98.25 53 GLU B N 1
ATOM 1434 C CA . GLU B 1 53 ? 3.115 3.801 10.266 1 98.25 53 GLU B CA 1
ATOM 1435 C C . GLU B 1 53 ? 3.643 4.512 9.023 1 98.25 53 GLU B C 1
ATOM 1437 O O . GLU B 1 53 ? 4.844 4.48 8.75 1 98.25 53 GLU B O 1
ATOM 1442 N N . VAL B 1 54 ? 2.787 5.148 8.312 1 98.81 54 VAL B N 1
ATOM 1443 C CA . VAL B 1 54 ? 3.152 5.816 7.062 1 98.81 54 VAL B CA 1
ATOM 1444 C C . VAL B 1 54 ? 3.961 7.074 7.367 1 98.81 54 VAL B C 1
ATOM 1446 O O . VAL B 1 54 ? 4.961 7.352 6.703 1 98.81 54 VAL B O 1
ATOM 1449 N N . ILE B 1 55 ? 3.582 7.824 8.406 1 98.88 55 ILE B N 1
ATOM 1450 C CA . ILE B 1 55 ? 4.312 9.031 8.789 1 98.88 55 ILE B CA 1
ATOM 1451 C C . ILE B 1 55 ? 5.738 8.664 9.195 1 98.88 55 ILE B C 1
ATOM 1453 O O . ILE B 1 55 ? 6.691 9.344 8.812 1 98.88 55 ILE B O 1
ATOM 1457 N N . GLU B 1 56 ? 5.859 7.625 9.93 1 98.69 56 GLU B N 1
ATOM 1458 C CA . GLU B 1 56 ? 7.18 7.176 10.359 1 98.69 56 GLU B CA 1
ATOM 1459 C C . GLU B 1 56 ? 8.102 6.93 9.164 1 98.69 56 GLU B C 1
ATOM 1461 O O . GLU B 1 56 ? 9.258 7.355 9.164 1 98.69 56 GLU B O 1
ATOM 1466 N N . ILE B 1 57 ? 7.594 6.27 8.188 1 98.19 57 ILE B N 1
ATOM 1467 C CA . ILE B 1 57 ? 8.391 5.938 7.016 1 98.19 57 ILE B CA 1
ATOM 1468 C C . ILE B 1 57 ? 8.781 7.215 6.273 1 98.19 57 ILE B C 1
ATOM 1470 O O . ILE B 1 57 ? 9.914 7.352 5.805 1 98.19 57 ILE B O 1
ATOM 1474 N N . LEU B 1 58 ? 7.867 8.133 6.156 1 98.81 58 LEU B N 1
ATOM 1475 C CA . LEU B 1 58 ? 8.125 9.383 5.449 1 98.81 58 LEU B CA 1
ATOM 1476 C C . LEU B 1 58 ? 9.227 10.18 6.145 1 98.81 58 LEU B C 1
ATOM 1478 O O . LEU B 1 58 ? 10.102 10.742 5.484 1 98.81 58 LEU B O 1
ATOM 1482 N N . LEU B 1 59 ? 9.203 10.188 7.465 1 98.56 59 LEU B N 1
ATOM 1483 C CA . LEU B 1 59 ? 10.102 11.031 8.242 1 98.56 59 LEU B CA 1
ATOM 1484 C C . LEU B 1 59 ? 11.523 10.469 8.227 1 98.56 59 LEU B C 1
ATOM 1486 O O . LEU B 1 59 ? 12.461 11.141 8.641 1 98.56 59 LEU B O 1
ATOM 1490 N N . ARG B 1 60 ? 11.68 9.297 7.727 1 97.75 60 ARG B N 1
ATOM 1491 C CA . ARG B 1 60 ? 13.023 8.75 7.539 1 97.75 60 ARG B CA 1
ATOM 1492 C C . ARG B 1 60 ? 13.805 9.562 6.508 1 97.75 60 ARG B C 1
ATOM 1494 O O . ARG B 1 60 ? 15.031 9.609 6.551 1 97.75 60 ARG B O 1
ATOM 1501 N N . GLU B 1 61 ? 13.039 10.18 5.559 1 97.94 61 GLU B N 1
ATOM 1502 C CA . GLU B 1 61 ? 13.75 10.828 4.457 1 97.94 61 GLU B CA 1
ATOM 1503 C C . GLU B 1 61 ? 13.25 12.258 4.246 1 97.94 61 GLU B C 1
ATOM 1505 O O . GLU B 1 61 ? 13.906 13.047 3.57 1 97.94 61 GLU B O 1
ATOM 1510 N N . LEU B 1 62 ? 12.148 12.633 4.785 1 98.44 62 LEU B N 1
ATOM 1511 C CA . LEU B 1 62 ? 11.539 13.93 4.52 1 98.44 62 LEU B CA 1
ATOM 1512 C C . LEU B 1 62 ? 11.703 14.859 5.719 1 98.44 62 LEU B C 1
ATOM 1514 O O . LEU B 1 62 ? 11.258 14.539 6.824 1 98.44 62 LEU B O 1
ATOM 1518 N N . LYS B 1 63 ? 12.336 15.984 5.516 1 98.38 63 LYS B N 1
ATOM 1519 C CA . LYS B 1 63 ? 12.352 17.047 6.523 1 98.38 63 LYS B CA 1
ATOM 1520 C C . LYS B 1 63 ? 11.062 17.859 6.48 1 98.38 63 LYS B C 1
ATOM 1522 O O . LYS B 1 63 ? 10.672 18.359 5.426 1 98.38 63 LYS B O 1
ATOM 1527 N N . VAL B 1 64 ? 10.43 18.031 7.637 1 98.69 64 VAL B N 1
ATOM 1528 C CA . VAL B 1 64 ? 9.148 18.719 7.734 1 98.69 64 VAL B CA 1
ATOM 1529 C C . VAL B 1 64 ? 9.312 19.984 8.586 1 98.69 64 VAL B C 1
ATOM 1531 O O . VAL B 1 64 ? 9.914 19.938 9.664 1 98.69 64 VAL B O 1
ATOM 1534 N N . GLU B 1 65 ? 8.828 21.047 8.109 1 98.56 65 GLU B N 1
ATOM 1535 C CA . GLU B 1 65 ? 8.922 22.281 8.891 1 98.56 65 GLU B CA 1
ATOM 1536 C C . GLU B 1 65 ? 7.566 22.656 9.492 1 98.56 65 GLU B C 1
ATOM 1538 O O . GLU B 1 65 ? 7.5 23.359 10.5 1 98.56 65 GLU B O 1
ATOM 1543 N N . ARG B 1 66 ? 6.508 22.219 8.867 1 98.81 66 ARG B N 1
ATOM 1544 C CA . ARG B 1 66 ? 5.141 22.531 9.273 1 98.81 66 ARG B CA 1
ATOM 1545 C C . ARG B 1 66 ? 4.195 21.375 8.945 1 98.81 66 ARG B C 1
ATOM 1547 O O . ARG B 1 66 ? 4.402 20.656 7.973 1 98.81 66 ARG B O 1
ATOM 1554 N N . ILE B 1 67 ? 3.234 21.266 9.797 1 98.88 67 ILE B N 1
ATOM 1555 C CA . ILE B 1 67 ? 2.154 20.344 9.453 1 98.88 67 ILE B CA 1
ATOM 1556 C C . ILE B 1 67 ? 0.813 21.078 9.547 1 98.88 67 ILE B C 1
ATOM 1558 O O . ILE B 1 67 ? 0.662 22.016 10.328 1 98.88 67 ILE B O 1
ATOM 1562 N N . ILE B 1 68 ? -0.087 20.625 8.766 1 98.94 68 ILE B N 1
ATOM 1563 C CA . ILE B 1 68 ? -1.435 21.188 8.742 1 98.94 68 ILE B CA 1
ATOM 1564 C C . ILE B 1 68 ? -2.447 20.109 9.102 1 98.94 68 ILE B C 1
ATOM 1566 O O . ILE B 1 68 ? -2.438 19.016 8.516 1 98.94 68 ILE B O 1
ATOM 1570 N N . LEU B 1 69 ? -3.291 20.438 10.055 1 98.81 69 LEU B N 1
ATOM 1571 C CA . LEU B 1 69 ? -4.301 19.516 10.562 1 98.81 69 LEU B CA 1
ATOM 1572 C C . LEU B 1 69 ? -5.688 20.141 10.508 1 98.81 69 LEU B C 1
ATOM 1574 O O . LEU B 1 69 ? -5.82 21.375 10.539 1 98.81 69 LEU B O 1
ATOM 1578 N N . ALA B 1 70 ? -6.652 19.281 10.414 1 98.56 70 ALA B N 1
ATOM 1579 C CA . ALA B 1 70 ? -8.023 19.766 10.562 1 98.56 70 ALA B CA 1
ATOM 1580 C C . ALA B 1 70 ? -8.344 20.047 12.023 1 98.56 70 ALA B C 1
ATOM 1582 O O . ALA B 1 70 ? -8.008 19.25 12.906 1 98.56 70 ALA B O 1
ATOM 1583 N N . LYS B 1 71 ? -9.07 21.109 12.289 1 97.81 71 LYS B N 1
ATOM 1584 C CA . LYS B 1 71 ? -9.445 21.484 13.648 1 97.81 71 LYS B CA 1
ATOM 1585 C C . LYS B 1 71 ? -10.312 20.422 14.305 1 97.81 71 LYS B C 1
ATOM 1587 O O . LYS B 1 71 ? -10.25 20.219 15.516 1 97.81 71 LYS B O 1
ATOM 1592 N N . GLU B 1 72 ? -10.992 19.719 13.508 1 98 72 GLU B N 1
ATOM 1593 C CA . GLU B 1 72 ? -11.938 18.703 13.977 1 98 72 GLU B CA 1
ATOM 1594 C C . GLU B 1 72 ? -11.219 17.547 14.656 1 98 72 GLU B C 1
ATOM 1596 O O . GLU B 1 72 ? -11.828 16.797 15.43 1 98 72 GLU B O 1
ATOM 1601 N N . MET B 1 73 ? -9.891 17.391 14.453 1 96.75 73 MET B N 1
ATOM 1602 C CA . MET B 1 73 ? -9.125 16.344 15.109 1 96.75 73 MET B CA 1
ATOM 1603 C C . MET B 1 73 ? -9.133 16.531 16.625 1 96.75 73 MET B C 1
ATOM 1605 O O . MET B 1 73 ? -9.062 15.547 17.375 1 96.75 73 MET B O 1
ATOM 1609 N N . ASP B 1 74 ? -9.219 17.734 17.062 1 96.62 74 ASP B N 1
ATOM 1610 C CA . ASP B 1 74 ? -9.211 18.047 18.5 1 96.62 74 ASP B CA 1
ATOM 1611 C C . ASP B 1 74 ? -10.422 17.422 19.188 1 96.62 74 ASP B C 1
ATOM 1613 O O . ASP B 1 74 ? -10.328 17 20.344 1 96.62 74 ASP B O 1
ATOM 1617 N N . GLU B 1 75 ? -11.438 17.297 18.469 1 95.94 75 GLU B N 1
ATOM 1618 C CA . GLU B 1 75 ? -12.68 16.797 19.047 1 95.94 75 GLU B CA 1
ATOM 1619 C C . GLU B 1 75 ? -12.906 15.336 18.703 1 95.94 75 GLU B C 1
ATOM 1621 O O . GLU B 1 75 ? -13.375 14.555 19.531 1 95.94 75 GLU B O 1
ATOM 1626 N N . LYS B 1 76 ? -12.492 15 17.578 1 96.88 76 LYS B N 1
ATOM 1627 C CA . LYS B 1 76 ? -12.914 13.703 17.047 1 96.88 76 LYS B CA 1
ATOM 1628 C C . LYS B 1 76 ? -11.797 12.68 17.156 1 96.88 76 LYS B C 1
ATOM 1630 O O . LYS B 1 76 ? -12.055 11.469 17.203 1 96.88 76 LYS B O 1
ATOM 1635 N N . SER B 1 77 ? -10.555 13.109 17.203 1 97.69 77 SER B N 1
ATOM 1636 C CA . SER B 1 77 ? -9.43 12.188 17.172 1 97.69 77 SER B CA 1
ATOM 1637 C C . SER B 1 77 ? -8.219 12.766 17.891 1 97.69 77 SER B C 1
ATOM 1639 O O . SER B 1 77 ? -7.102 12.734 17.375 1 97.69 77 SER B O 1
ATOM 1641 N N . ILE B 1 78 ? -8.453 13.227 19.094 1 97.81 78 ILE B N 1
ATOM 1642 C CA . ILE B 1 78 ? -7.438 13.938 19.859 1 97.81 78 ILE B CA 1
ATOM 1643 C C . ILE B 1 78 ? -6.258 13.008 20.141 1 97.81 78 ILE B C 1
ATOM 1645 O O . ILE B 1 78 ? -5.105 13.445 20.141 1 97.81 78 ILE B O 1
ATOM 1649 N N . GLN B 1 79 ? -6.527 11.758 20.391 1 98.06 79 GLN B N 1
ATOM 1650 C CA . GLN B 1 79 ? -5.449 10.805 20.656 1 98.06 79 GLN B CA 1
ATOM 1651 C C . GLN B 1 79 ? -4.555 10.633 19.438 1 98.06 79 GLN B C 1
ATOM 1653 O O . GLN B 1 79 ? -3.328 10.602 19.562 1 98.06 79 GLN B O 1
ATOM 1658 N N . THR B 1 80 ? -5.168 10.508 18.297 1 98.5 80 THR B N 1
ATOM 1659 C CA . THR B 1 80 ? -4.41 10.422 17.062 1 98.5 80 THR B CA 1
ATOM 1660 C C . THR B 1 80 ? -3.537 11.656 16.859 1 98.5 80 THR B C 1
ATOM 1662 O O . THR B 1 80 ? -2.363 11.539 16.516 1 98.5 80 THR B O 1
ATOM 1665 N N . LYS B 1 81 ? -4.109 12.805 17.094 1 98.56 81 LYS B N 1
ATOM 1666 C CA . LYS B 1 81 ? -3.369 14.055 16.969 1 98.56 81 LYS B CA 1
ATOM 1667 C C . LYS B 1 81 ? -2.146 14.062 17.891 1 98.56 81 LYS B C 1
ATOM 1669 O O . LYS B 1 81 ? -1.042 14.391 17.453 1 98.56 81 LYS B O 1
ATOM 1674 N N . GLN B 1 82 ? -2.355 13.695 19.109 1 98.44 82 GLN B N 1
ATOM 1675 C CA . GLN B 1 82 ? -1.274 13.703 20.094 1 98.44 82 GLN B CA 1
ATOM 1676 C C . GLN B 1 82 ? -0.168 12.727 19.703 1 98.44 82 GLN B C 1
ATOM 1678 O O . GLN B 1 82 ? 1.017 13.055 19.797 1 98.44 82 GLN B O 1
ATOM 1683 N N . GLU B 1 83 ? -0.534 11.562 19.266 1 98.69 83 GLU B N 1
ATOM 1684 C CA . GLU B 1 83 ? 0.443 10.578 18.828 1 98.69 83 GLU B CA 1
ATOM 1685 C C . GLU B 1 83 ? 1.233 11.078 17.625 1 98.69 83 GLU B C 1
ATOM 1687 O O . GLU B 1 83 ? 2.445 10.867 17.531 1 98.69 83 GLU B O 1
ATOM 1692 N N . LEU B 1 84 ? 0.513 11.688 16.75 1 98.81 84 LEU B N 1
ATOM 1693 C CA . LEU B 1 84 ? 1.141 12.242 15.555 1 98.81 84 LEU B CA 1
ATOM 1694 C C . LEU B 1 84 ? 2.178 13.297 15.922 1 98.81 84 LEU B C 1
ATOM 1696 O O . LEU B 1 84 ? 3.309 13.258 15.43 1 98.81 84 LEU B O 1
ATOM 1700 N N . LEU B 1 85 ? 1.793 14.211 16.781 1 98.75 85 LEU B N 1
ATOM 1701 C CA . LEU B 1 85 ? 2.691 15.281 17.203 1 98.75 85 LEU B CA 1
ATOM 1702 C C . LEU B 1 85 ? 3.922 14.719 17.891 1 98.75 85 LEU B C 1
ATOM 1704 O O . LEU B 1 85 ? 5.047 15.156 17.641 1 98.75 85 LEU B O 1
ATOM 1708 N N . LYS B 1 86 ? 3.713 13.766 18.75 1 98.75 86 LYS B N 1
ATOM 1709 C CA . LYS B 1 86 ? 4.816 13.125 19.469 1 98.75 86 LYS B CA 1
ATOM 1710 C C . LYS B 1 86 ? 5.77 12.438 18.5 1 98.75 86 LYS B C 1
ATOM 1712 O O . LYS B 1 86 ? 6.988 12.547 18.641 1 98.75 86 LYS B O 1
ATOM 1717 N N . LEU B 1 87 ? 5.207 11.758 17.562 1 98.81 87 LEU B N 1
ATOM 1718 C CA . LEU B 1 87 ? 6.004 11.039 16.578 1 98.81 87 LEU B CA 1
ATOM 1719 C C . LEU B 1 87 ? 6.859 12.008 15.766 1 98.81 87 LEU B C 1
ATOM 1721 O O . LEU B 1 87 ? 8.055 11.781 15.586 1 98.81 87 LEU B O 1
ATOM 1725 N N . ILE B 1 88 ? 6.246 13.062 15.273 1 98.75 88 ILE B N 1
ATOM 1726 C CA . ILE B 1 88 ? 6.945 14.023 14.438 1 98.75 88 ILE B CA 1
ATOM 1727 C C . ILE B 1 88 ? 8.039 14.719 15.242 1 98.75 88 ILE B C 1
ATOM 1729 O O . ILE B 1 88 ? 9.164 14.883 14.766 1 98.75 88 ILE B O 1
ATOM 1733 N N . GLU B 1 89 ? 7.695 15.109 16.438 1 98.56 89 GLU B N 1
ATOM 1734 C CA . GLU B 1 89 ? 8.703 15.734 17.297 1 98.56 89 GLU B CA 1
ATOM 1735 C C . GLU B 1 89 ? 9.898 14.812 17.5 1 98.56 89 GLU B C 1
ATOM 1737 O O . GLU B 1 89 ? 11.047 15.242 17.422 1 98.56 89 GLU B O 1
ATOM 1742 N N . LYS B 1 90 ? 9.656 13.609 17.766 1 98.62 90 LYS B N 1
ATOM 1743 C CA . LYS B 1 90 ? 10.695 12.625 18.047 1 98.62 90 LYS B CA 1
ATOM 1744 C C . LYS B 1 90 ? 11.602 12.422 16.828 1 98.62 90 LYS B C 1
ATOM 1746 O O . LYS B 1 90 ? 12.82 12.359 16.969 1 98.62 90 LYS B O 1
ATOM 1751 N N . MET B 1 91 ? 11.062 12.359 15.656 1 98.44 91 MET B N 1
ATOM 1752 C CA . MET B 1 91 ? 11.82 11.906 14.492 1 98.44 91 MET B CA 1
ATOM 1753 C C . MET B 1 91 ? 12.328 13.094 13.68 1 98.44 91 MET B C 1
ATOM 1755 O O . MET B 1 91 ? 13.367 13.008 13.031 1 98.44 91 MET B O 1
ATOM 1759 N N . ASN B 1 92 ? 11.555 14.133 13.703 1 98 92 ASN B N 1
ATOM 1760 C CA . ASN B 1 92 ? 11.844 15.289 12.859 1 98 92 ASN B CA 1
ATOM 1761 C C . ASN B 1 92 ? 12.328 16.469 13.688 1 98 92 ASN B C 1
ATOM 1763 O O . ASN B 1 92 ? 13.148 17.266 13.219 1 98 92 ASN B O 1
ATOM 1767 N N . GLY B 1 93 ? 11.938 16.547 14.961 1 97.38 93 GLY B N 1
ATOM 1768 C CA . GLY B 1 93 ? 12.078 17.75 15.758 1 97.38 93 GLY B CA 1
ATOM 1769 C C . GLY B 1 93 ? 10.844 18.625 15.734 1 97.38 93 GLY B C 1
ATOM 1770 O O . GLY B 1 93 ? 9.812 18.234 15.188 1 97.38 93 GLY B O 1
ATOM 1771 N N . PRO B 1 94 ? 10.945 19.766 16.375 1 96.44 94 PRO B N 1
ATOM 1772 C CA . PRO B 1 94 ? 9.773 20.656 16.453 1 96.44 94 PRO B CA 1
ATOM 1773 C C . PRO B 1 94 ? 9.328 21.156 15.094 1 96.44 94 PRO B C 1
ATOM 1775 O O . PRO B 1 94 ? 10.164 21.422 14.227 1 96.44 94 PRO B O 1
ATOM 1778 N N . VAL B 1 95 ? 8.078 21.188 14.953 1 98.12 95 VAL B N 1
ATOM 1779 C CA . VAL B 1 95 ? 7.492 21.75 13.734 1 98.12 95 VAL B CA 1
ATOM 1780 C C . VAL B 1 95 ? 6.391 22.734 14.094 1 98.12 95 VAL B C 1
ATOM 1782 O O . VAL B 1 95 ? 5.824 22.688 15.188 1 98.12 95 VAL B O 1
ATOM 1785 N N . GLU B 1 96 ? 6.152 23.641 13.164 1 98.56 96 GLU B N 1
ATOM 1786 C CA . GLU B 1 96 ? 4.957 24.469 13.297 1 98.56 96 GLU B CA 1
ATOM 1787 C C . GLU B 1 96 ? 3.691 23.656 13.047 1 98.56 96 GLU B C 1
ATOM 1789 O O . GLU B 1 96 ? 3.611 22.906 12.078 1 98.56 96 GLU B O 1
ATOM 1794 N N . VAL B 1 97 ? 2.699 23.781 13.906 1 98.69 97 VAL B N 1
ATOM 1795 C CA . VAL B 1 97 ? 1.416 23.109 13.75 1 98.69 97 VAL B CA 1
ATOM 1796 C C . VAL B 1 97 ? 0.337 24.125 13.383 1 98.69 97 VAL B C 1
ATOM 1798 O O . VAL B 1 97 ? 0.068 25.062 14.141 1 98.69 97 VAL B O 1
ATOM 1801 N N . VAL B 1 98 ? -0.209 23.984 12.273 1 98.69 98 VAL B N 1
ATOM 1802 C CA . VAL B 1 98 ? -1.302 24.828 11.812 1 98.69 98 VAL B CA 1
ATOM 1803 C C . VAL B 1 98 ? -2.598 24.016 11.766 1 98.69 98 VAL B C 1
ATOM 1805 O O . VAL B 1 98 ? -2.611 22.875 11.305 1 98.69 98 VAL B O 1
ATOM 1808 N N . THR B 1 99 ? -3.629 24.625 12.258 1 98.44 99 THR B N 1
ATOM 1809 C CA . THR B 1 99 ? -4.938 23.984 12.211 1 98.44 99 THR B CA 1
ATOM 1810 C C . THR B 1 99 ? -5.914 24.797 11.375 1 98.44 99 THR B C 1
ATOM 1812 O O . THR B 1 99 ? -5.934 26.031 11.461 1 98.44 99 THR B O 1
ATOM 1815 N N . VAL B 1 100 ? -6.633 24.109 10.594 1 98.75 100 VAL B N 1
ATOM 1816 C CA . VAL B 1 100 ? -7.633 24.75 9.742 1 98.75 100 VAL B CA 1
ATOM 1817 C C . VAL B 1 100 ? -8.922 23.938 9.766 1 98.75 100 VAL B C 1
ATOM 1819 O O . VAL B 1 100 ? -8.922 22.766 10.141 1 98.75 100 VAL B O 1
ATOM 1822 N N . PRO B 1 101 ? -10.039 24.609 9.398 1 98.44 101 PRO B N 1
ATOM 1823 C CA . PRO B 1 101 ? -11.25 23.797 9.227 1 98.44 101 PRO B CA 1
ATOM 1824 C C . PRO B 1 101 ? -11.078 22.688 8.188 1 98.44 101 PRO B C 1
ATOM 1826 O O . PRO B 1 101 ? -10.352 22.875 7.207 1 98.44 101 PRO B O 1
ATOM 1829 N N . HIS B 1 102 ? -11.773 21.656 8.367 1 98.19 102 HIS B N 1
ATOM 1830 C CA . HIS B 1 102 ? -11.672 20.516 7.469 1 98.19 102 HIS B CA 1
ATOM 1831 C C . HIS B 1 102 ? -11.945 20.922 6.027 1 98.19 102 HIS B C 1
ATOM 1833 O O . HIS B 1 102 ? -11.305 20.406 5.102 1 98.19 102 HIS B O 1
ATOM 1839 N N . LYS B 1 103 ? -12.883 21.766 5.816 1 98.06 103 LYS B N 1
ATOM 1840 C CA . LYS B 1 103 ? -13.188 22.25 4.477 1 98.06 103 LYS B CA 1
ATOM 1841 C C . LYS B 1 103 ? -11.961 22.875 3.822 1 98.06 103 LYS B C 1
ATOM 1843 O O . LYS B 1 103 ? -11.68 22.609 2.648 1 98.06 103 LYS B O 1
ATOM 1848 N N . GLU B 1 104 ? -11.305 23.625 4.555 1 98.69 104 GLU B N 1
ATOM 1849 C CA . GLU B 1 104 ? -10.078 24.25 4.059 1 98.69 104 GLU B CA 1
ATOM 1850 C C . GLU B 1 104 ? -8.977 23.219 3.842 1 98.69 104 GLU B C 1
ATOM 1852 O O . GLU B 1 104 ? -8.234 23.297 2.863 1 98.69 104 GLU B O 1
ATOM 1857 N N . PHE B 1 105 ? -8.844 22.312 4.746 1 98.75 105 PHE B N 1
ATOM 1858 C CA . PHE B 1 105 ? -7.906 21.219 4.594 1 98.75 105 PHE B CA 1
ATOM 1859 C C . PHE B 1 105 ? -8.109 20.516 3.256 1 98.75 105 PHE B C 1
ATOM 1861 O O . PHE B 1 105 ? -7.145 20.281 2.521 1 98.75 105 PHE B O 1
ATOM 1868 N N . LYS B 1 106 ? -9.328 20.25 2.932 1 98.5 106 LYS B N 1
ATOM 1869 C CA . LYS B 1 106 ? -9.672 19.609 1.667 1 98.5 106 LYS B CA 1
ATOM 1870 C C . LYS B 1 106 ? -9.258 20.469 0.479 1 98.5 106 LYS B C 1
ATOM 1872 O O . LYS B 1 106 ? -8.75 19.953 -0.52 1 98.5 106 LYS B O 1
ATOM 1877 N N . GLU B 1 107 ? -9.516 21.688 0.612 1 98.56 107 GLU B N 1
ATOM 1878 C CA . GLU B 1 107 ? -9.133 22.594 -0.462 1 98.56 107 GLU B CA 1
ATOM 1879 C C . GLU B 1 107 ? -7.621 22.594 -0.668 1 98.56 107 GLU B C 1
ATOM 1881 O O . GLU B 1 107 ? -7.145 22.578 -1.805 1 98.56 107 GLU B O 1
ATOM 1886 N N . MET B 1 108 ? -6.879 22.594 0.37 1 98.62 108 MET B N 1
ATOM 1887 C CA . MET B 1 108 ? -5.418 22.594 0.311 1 98.62 108 MET B CA 1
ATOM 1888 C C . MET B 1 108 ? -4.891 21.312 -0.32 1 98.62 108 MET B C 1
ATOM 1890 O O . MET B 1 108 ? -3.869 21.328 -1.012 1 98.62 108 MET B O 1
ATOM 1894 N N . SER B 1 109 ? -5.586 20.219 -0.128 1 98.62 109 SER B N 1
ATOM 1895 C CA . SER B 1 109 ? -5.145 18.906 -0.618 1 98.62 109 SER B CA 1
ATOM 1896 C C . SER B 1 109 ? -5.172 18.859 -2.143 1 98.62 109 SER B C 1
ATOM 1898 O O . SER B 1 109 ? -4.578 17.953 -2.746 1 98.62 109 SER B O 1
ATOM 1900 N N . LYS B 1 110 ? -5.812 19.828 -2.752 1 98.5 110 LYS B N 1
ATOM 1901 C CA . LYS B 1 110 ? -5.891 19.875 -4.207 1 98.5 110 LYS B CA 1
ATOM 1902 C C . LYS B 1 110 ? -4.555 20.312 -4.812 1 98.5 110 LYS B C 1
ATOM 1904 O O . LYS B 1 110 ? -4.328 20.156 -6.012 1 98.5 110 LYS B O 1
ATOM 1909 N N . ASN B 1 111 ? -3.703 20.891 -4.004 1 97.94 111 ASN B N 1
ATOM 1910 C CA . ASN B 1 111 ? -2.486 21.5 -4.527 1 97.94 111 ASN B CA 1
ATOM 1911 C C . ASN B 1 111 ? -1.235 20.875 -3.916 1 97.94 111 ASN B C 1
ATOM 1913 O O . ASN B 1 111 ? -0.175 21.5 -3.885 1 97.94 111 ASN B O 1
ATOM 1917 N N . VAL B 1 112 ? -1.299 19.641 -3.531 1 98.62 112 VAL B N 1
ATOM 1918 C CA . VAL B 1 112 ? -0.169 18.922 -2.943 1 98.62 112 VAL B CA 1
ATOM 1919 C C . VAL B 1 112 ? 0.593 18.188 -4.035 1 98.62 112 VAL B C 1
ATOM 1921 O O . VAL B 1 112 ? 0.08 17.984 -5.141 1 98.62 112 VAL B O 1
ATOM 1924 N N . LYS B 1 113 ? 1.848 17.75 -3.734 1 98.56 113 LYS B N 1
ATOM 1925 C CA . LYS B 1 113 ? 2.662 16.969 -4.656 1 98.56 113 LYS B CA 1
ATOM 1926 C C . LYS B 1 113 ? 2.098 15.555 -4.824 1 98.56 113 LYS B C 1
ATOM 1928 O O . LYS B 1 113 ? 2.359 14.891 -5.832 1 98.56 113 LYS B O 1
ATOM 1933 N N . GLY B 1 114 ? 1.383 15.117 -3.811 1 98.75 114 GLY B N 1
ATOM 1934 C CA . GLY B 1 114 ? 0.746 13.812 -3.809 1 98.75 114 GLY B CA 1
ATOM 1935 C C . GLY B 1 114 ? -0.094 13.555 -2.57 1 98.75 114 GLY B C 1
ATOM 1936 O O . GLY B 1 114 ? 0.017 14.281 -1.58 1 98.75 114 GLY B O 1
ATOM 1937 N N . ILE B 1 115 ? -0.941 12.594 -2.693 1 98.94 115 ILE B N 1
ATOM 1938 C CA . ILE B 1 115 ? -1.759 12.133 -1.576 1 98.94 115 ILE B CA 1
ATOM 1939 C C . ILE B 1 115 ? -1.533 10.641 -1.352 1 98.94 115 ILE B C 1
ATOM 1941 O O . ILE B 1 115 ? -1.621 9.844 -2.289 1 98.94 115 ILE B O 1
ATOM 1945 N N . ILE B 1 116 ? -1.148 10.336 -0.147 1 98.94 116 ILE B N 1
ATOM 1946 C CA . ILE B 1 116 ? -1.029 8.945 0.268 1 98.94 116 ILE B CA 1
ATOM 1947 C C . ILE B 1 116 ? -2.264 8.539 1.07 1 98.94 116 ILE B C 1
ATOM 1949 O O . ILE B 1 116 ? -2.514 9.078 2.152 1 98.94 116 ILE B O 1
ATOM 1953 N N . ARG B 1 117 ? -3.031 7.672 0.521 1 98.81 117 ARG B N 1
ATOM 1954 C CA . ARG B 1 117 ? -4.207 7.16 1.214 1 98.81 117 ARG B CA 1
ATOM 1955 C C . ARG B 1 117 ? -3.865 5.926 2.043 1 98.81 117 ARG B C 1
ATOM 1957 O O . ARG B 1 117 ? -3.279 4.969 1.531 1 98.81 117 ARG B O 1
ATOM 1964 N N . THR B 1 118 ? -4.168 5.996 3.318 1 98.81 118 THR B N 1
ATOM 1965 C CA . THR B 1 118 ? -3.875 4.922 4.262 1 98.81 118 THR B CA 1
ATOM 1966 C C . THR B 1 118 ? -5.148 4.172 4.641 1 98.81 118 THR B C 1
ATOM 1968 O O . THR B 1 118 ? -6.246 4.559 4.234 1 98.81 118 THR B O 1
ATOM 1971 N N . GLY B 1 119 ? -4.941 3.092 5.445 1 98.12 119 GLY B N 1
ATOM 1972 C CA . GLY B 1 119 ? -6.086 2.35 5.945 1 98.12 119 GLY B CA 1
ATOM 1973 C C . GLY B 1 119 ? -6.672 2.941 7.211 1 98.12 119 GLY B C 1
ATOM 1974 O O . GLY B 1 119 ? -7.594 2.371 7.801 1 98.12 119 GLY B O 1
ATOM 1975 N N . ALA B 1 120 ? -6.148 4.09 7.629 1 98.38 120 ALA B N 1
ATOM 1976 C CA . ALA B 1 120 ? -6.652 4.68 8.867 1 98.38 120 ALA B CA 1
ATOM 1977 C C . ALA B 1 120 ? -8.172 4.828 8.828 1 98.38 120 ALA B C 1
ATOM 1979 O O . ALA B 1 120 ? -8.727 5.316 7.836 1 98.38 120 ALA B O 1
ATOM 1980 N N . ASP B 1 121 ? -8.805 4.359 9.953 1 97.31 121 ASP B N 1
ATOM 1981 C CA . ASP B 1 121 ? -10.266 4.371 9.953 1 97.31 121 ASP B CA 1
ATOM 1982 C C . ASP B 1 121 ? -10.805 5.176 11.133 1 97.31 121 ASP B C 1
ATOM 1984 O O . ASP B 1 121 ? -11.938 4.953 11.578 1 97.31 121 ASP B O 1
ATOM 1988 N N . ILE B 1 122 ? -9.961 6 11.688 1 97.25 122 ILE B N 1
ATOM 1989 C CA . ILE B 1 122 ? -10.359 7.008 12.664 1 97.25 122 ILE B CA 1
ATOM 1990 C C . ILE B 1 122 ? -10.617 8.336 11.961 1 97.25 122 ILE B C 1
ATOM 1992 O O . ILE B 1 122 ? -9.805 8.781 11.148 1 97.25 122 ILE B O 1
ATOM 1996 N N . PRO B 1 123 ? -11.719 8.977 12.25 1 96.5 123 PRO B N 1
ATOM 1997 C CA . PRO B 1 123 ? -12.047 10.227 11.555 1 96.5 123 PRO B CA 1
ATOM 1998 C C . PRO B 1 123 ? -10.938 11.266 11.664 1 96.5 123 PRO B C 1
ATOM 2000 O O . PRO B 1 123 ? -10.312 11.398 12.719 1 96.5 123 PRO B O 1
ATOM 2003 N N . TYR B 1 124 ? -10.633 11.914 10.555 1 97.5 124 TYR B N 1
ATOM 2004 C CA . TYR B 1 124 ? -9.75 13.07 10.469 1 97.5 124 TYR B CA 1
ATOM 2005 C C . TYR B 1 124 ? -8.305 12.672 10.719 1 97.5 124 TYR B C 1
ATOM 2007 O O . TYR B 1 124 ? -7.473 13.508 11.078 1 97.5 124 TYR B O 1
ATOM 2015 N N . SER B 1 125 ? -8.023 11.398 10.602 1 97.88 125 SER B N 1
ATOM 2016 C CA . SER B 1 125 ? -6.637 10.961 10.664 1 97.88 125 SER B CA 1
ATOM 2017 C C . SER B 1 125 ? -5.871 11.375 9.414 1 97.88 125 SER B C 1
ATOM 2019 O O . SER B 1 125 ? -5.422 10.523 8.641 1 97.88 125 SER B O 1
ATOM 2021 N N . ASN B 1 126 ? -5.777 12.633 9.258 1 98.62 126 ASN B N 1
ATOM 2022 C CA . ASN B 1 126 ? -5.172 13.258 8.086 1 98.62 126 ASN B CA 1
ATOM 2023 C C . ASN B 1 126 ? -4.129 14.297 8.477 1 98.62 126 ASN B C 1
ATOM 2025 O O . ASN B 1 126 ? -4.262 14.961 9.516 1 98.62 126 ASN B O 1
ATOM 2029 N N . VAL B 1 127 ? -3.135 14.445 7.613 1 98.94 127 VAL B N 1
ATOM 2030 C CA . VAL B 1 127 ? -2.127 15.469 7.848 1 98.94 127 VAL B CA 1
ATOM 2031 C C . VAL B 1 127 ? -1.52 15.906 6.516 1 98.94 127 VAL B C 1
ATOM 2033 O O . VAL B 1 127 ? -1.307 15.086 5.621 1 98.94 127 VAL B O 1
ATOM 2036 N N . ILE B 1 128 ? -1.339 17.172 6.355 1 98.94 128 ILE B N 1
ATOM 2037 C CA . ILE B 1 128 ? -0.498 17.688 5.281 1 98.94 128 ILE B CA 1
ATOM 2038 C C . ILE B 1 128 ? 0.878 18.047 5.832 1 98.94 128 ILE B C 1
ATOM 2040 O O . ILE B 1 128 ? 0.986 18.828 6.781 1 98.94 128 ILE B O 1
ATOM 2044 N N . LEU B 1 129 ? 1.875 17.469 5.309 1 98.94 129 LEU B N 1
ATOM 2045 C CA . LEU B 1 129 ? 3.264 17.766 5.648 1 98.94 129 LEU B CA 1
ATOM 2046 C 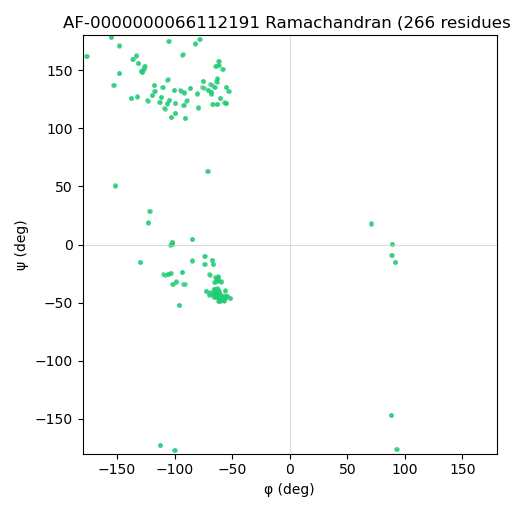C . LEU B 1 129 ? 3.838 18.828 4.727 1 98.94 129 LEU B C 1
ATOM 2048 O O . LEU B 1 129 ? 3.686 18.75 3.506 1 98.94 129 LEU B O 1
ATOM 2052 N N . VAL B 1 130 ? 4.43 19.781 5.305 1 98.94 130 VAL B N 1
ATOM 2053 C CA . VAL B 1 130 ? 5.109 20.828 4.547 1 98.94 130 VAL B CA 1
ATOM 2054 C C . VAL B 1 130 ? 6.617 20.625 4.621 1 98.94 130 VAL B C 1
ATOM 2056 O O . VAL B 1 130 ? 7.191 20.562 5.711 1 98.94 130 VAL B O 1
ATOM 2059 N N . GLY B 1 131 ? 7.234 20.531 3.471 1 98.5 131 GLY B N 1
ATOM 2060 C CA . GLY B 1 131 ? 8.664 20.266 3.381 1 98.5 131 GLY B CA 1
ATOM 2061 C C . GLY B 1 131 ? 9.516 21.391 3.943 1 98.5 131 GLY B C 1
ATOM 2062 O O . GLY B 1 131 ? 9.25 22.562 3.678 1 98.5 131 GLY B O 1
ATOM 2063 N N . GLY B 1 132 ? 10.508 20.969 4.703 1 97.25 132 GLY B N 1
ATOM 2064 C CA . GLY B 1 132 ? 11.469 21.922 5.254 1 97.25 132 GLY B CA 1
ATOM 2065 C C . GLY B 1 132 ? 12.766 21.969 4.473 1 97.25 132 GLY B C 1
ATOM 2066 O O . GLY B 1 132 ? 12.883 21.359 3.406 1 97.25 132 GLY B O 1
ATOM 2067 N N . VAL B 1 133 ? 13.656 22.781 5.02 1 93.12 133 VAL B N 1
ATOM 2068 C CA . VAL B 1 133 ? 14.992 22.938 4.457 1 93.12 133 VAL B CA 1
ATOM 2069 C C . VAL B 1 133 ? 16.016 22.219 5.344 1 93.12 133 VAL B C 1
ATOM 2071 O O . VAL B 1 133 ? 15.891 22.234 6.57 1 93.12 133 VAL B O 1
ATOM 2074 N N . ILE B 1 134 ? 17.031 21.562 4.754 1 89.75 134 ILE B N 1
ATOM 2075 C CA . ILE B 1 134 ? 17.938 20.734 5.547 1 89.75 134 ILE B CA 1
ATOM 2076 C C . ILE B 1 134 ? 19.25 21.484 5.77 1 89.75 134 ILE B C 1
ATOM 2078 O O . ILE B 1 134 ? 20.234 20.906 6.254 1 89.75 134 ILE B O 1
ATOM 2082 N N . PHE B 1 135 ? 19.422 22.719 5.309 1 89.88 135 PHE B N 1
ATOM 2083 C CA . PHE B 1 135 ? 20.594 23.547 5.59 1 89.88 135 PHE B CA 1
ATOM 2084 C C . PHE B 1 135 ? 20.172 24.906 6.148 1 89.88 135 PHE B C 1
ATOM 2086 O O . PHE B 1 135 ? 19.016 25.312 6.008 1 89.88 135 PHE B O 1
#

Solvent-accessible surface area (backbone atoms only — not comparable to full-atom values): 14483 Å² total; per-residue (Å²): 132,84,90,68,67,55,71,19,65,67,58,38,51,50,59,68,69,52,46,70,65,36,35,38,33,40,30,19,56,81,60,84,75,51,86,91,44,49,70,48,65,40,30,61,41,90,48,26,48,32,54,66,62,53,50,55,36,47,47,65,74,49,56,53,42,32,38,41,34,40,50,59,21,68,77,68,24,41,65,59,51,51,52,48,52,52,49,42,37,72,68,68,37,82,54,49,79,42,69,38,53,53,70,55,48,56,59,54,59,60,74,30,71,29,34,37,33,23,8,19,77,52,67,68,46,41,38,35,40,24,29,31,75,95,121,130,85,89,68,66,54,71,19,64,69,59,38,50,50,59,68,70,50,47,70,66,35,34,39,35,40,30,20,56,81,60,84,76,51,86,91,44,48,71,48,66,40,30,61,42,90,48,27,47,32,55,65,63,52,50,56,37,48,47,64,74,48,57,54,42,32,37,39,34,39,51,59,20,68,76,68,24,43,67,59,51,50,52,49,52,52,50,42,36,72,68,68,36,82,56,48,79,42,72,38,53,54,70,55,48,56,57,54,58,60,73,30,71,29,35,38,34,24,8,20,79,53,66,70,46,41,39,34,42,24,29,33,75,96,120

Foldseek 3Di:
DDDDAQPPPVLVVLQVPDDAFAKEKEDEQPQDQDPPAAEDEQEPAQPPPHLLVVVLRSLRRFAFAEKEFEPCCVPFPVVLVVVNQVSCCVRRNDHHYHYDHPVVVSVVSNRHSHYYYGNYDGPRSMMMTTGHDPD/DDDDAQPPPVLVVLQVPDDAFAKEKEDEQPQDQDPPAAEDEQEPAQPPPHLLVVVLRSLRRFAFAEKEFEPCCVPFPVVLVVVNQVSCCVRRNDHHYHYDHPVVVSVVSNRHSHYYYGNYDGPRSMMMTTGHDPD

Secondary structure (DSSP, 8-state):
---SS---HHHHHHHHH--TT-EEEEE-TTPPPPTTS-EEE---BTTBS-HHHHHHHHHTT--EEEEEEETTHHHH-HHHHHHHHHHHHHHH---EEEEE-HHHHHHHGGGSS-EEE----STT--EEEEE----/---SS---HHHHHHHHH--TT-EEEEE-TTPPPPTTS-EE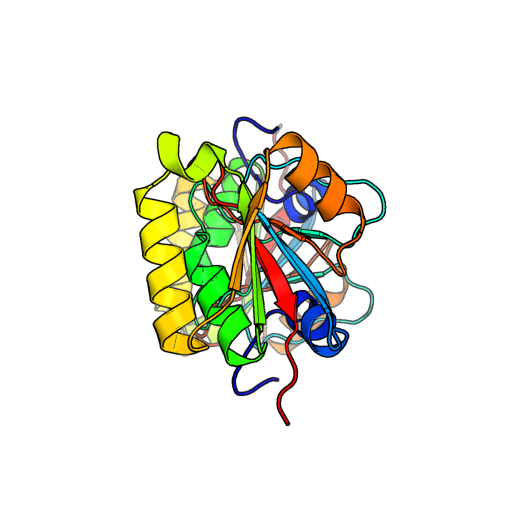E---BTTBS-HHHHHHHHHTT--EEEEEEETTHHHH-HHHHHHHHHHHHHHH---EEEEE-HHHHHHHGGGSS-EEE----STT--EEEEE----

pLDDT: mean 97.87, std 1.68, range [89.44, 98.94]

Radius of gyration: 19.61 Å; Cα contacts (8 Å, |Δi|>4): 582; chains: 2; bounding box: 41×51×40 Å

Organism: Thermotoga maritima (strain ATCC 43589 / DSM 3109 / JCM 10099 / NBRC 100826 / MSB8) (NCBI:txid243274)

Sequence (270 aa):
MKKVGILNSEISKIVADMGHMDTLAVVDLGFPIPQGVKKVDLVVDRGKPGLMEVIEILLRELKVERIILAKEMDEKSIQTKQELLKLIEKMNGPVEVVTVPHKEFKEMSKNVKGIIRTGADIPYSNVILVGGVIFMKKVGILNSEISKIVADMGHMDTLAVVDLGFPIPQGVKKVDLVVDRGKPGLMEVIEILLRELKVERIILAKEMDEKSIQTKQELLKLIEKMNGPVEVVTVPHKEFKEMSKNVKGIIRTGADIPYSNVILVGGVIF